Protein AF-A0A9W7LBB5-F1 (afdb_monomer_lite)

Secondary structure (DSSP, 8-state):
-HHHHHHHHHHHHHTTTTEEEEEE----------S-----------------PEEEEEEES-----TT-HHHHHHHHHHHHHHHSS-EEEEE----SS----HHHHHHHTTS--------PPPPHHHHHHHHTTTS-TTTHHHHHHHHTT-HHHHHHHHHT-TTS---SBPHHHHHHHHHHPPBPTTSSBSS--HHHHHHTBTTHHHHHHHHHHHHHGGGBSSHHHHHHHHHHHHHHHHHHHHHHH-TT--SS-HHHHHHHHHHHHHHH--SB--S---PPPPPHHHHHHHHHHHHHHHHHHHHHHHHHHHHHHHHHHHHHGGG--------SSSSSSTTSSS-S-----

Foldseek 3Di:
DVVLVVVLVVVCVVVVVFKDKDKDFPPPDPDPPDPDDDDDDDDDDDPPPPGPIAIEMEGEELDPDDPPPPVLVSVLVSLVSCVVDPHHYDYDHDDPDPDDQDPVNVCVSNPVPDDDDDDDDQADLVVQCVLQVVQDDPVCSNVLSVVCRRPNVSSVVVSVVPPPPPQLADELCRLLCCLQVFDADPVLARPDDDLLSSQVRYPVHLVQSLLLCVVPLVQFAPDPVLVVQLVVQNVVLVVLVVVCVPDVPDSVDDNSVSSSSSSVSSSPSSRPTDDPDDDDRDHRPVVVVVVVVVVVVVVVVVVVVVVVVVVVVVVVVVVVVVVPDDDDDDDDDVPPPVVPPPDPPPDPPD

pLDDT: mean 72.83, std 16.72, range [37.34, 96.38]

Structure (mmCIF, N/CA/C/O backbone):
data_AF-A0A9W7LBB5-F1
#
_entry.id   AF-A0A9W7LBB5-F1
#
loop_
_atom_site.group_PDB
_atom_site.id
_atom_site.type_symbol
_atom_site.label_atom_id
_atom_site.label_alt_id
_atom_site.label_comp_id
_atom_site.label_asym_id
_atom_site.label_entity_id
_atom_site.label_seq_id
_atom_site.pdbx_PDB_ins_code
_atom_site.Cartn_x
_atom_site.Cartn_y
_atom_site.Cartn_z
_atom_site.occupancy
_atom_site.B_iso_or_equiv
_atom_site.auth_seq_id
_atom_site.auth_comp_id
_atom_site.auth_asym_id
_atom_site.auth_atom_id
_atom_site.pdbx_PDB_model_num
ATOM 1 N N . MET A 1 1 ? 18.817 1.476 -44.620 1.00 44.81 1 MET A N 1
ATOM 2 C CA . MET A 1 1 ? 19.080 2.475 -43.559 1.00 44.81 1 MET A CA 1
ATOM 3 C C . MET A 1 1 ? 17.949 3.481 -43.381 1.00 44.81 1 MET A C 1
ATOM 5 O O . MET A 1 1 ? 17.653 3.761 -42.234 1.00 44.81 1 MET A O 1
ATOM 9 N N . GLY A 1 2 ? 17.328 4.036 -44.436 1.00 48.38 2 GLY A N 1
ATOM 10 C CA . GLY A 1 2 ? 16.154 4.916 -44.265 1.00 48.38 2 GLY A CA 1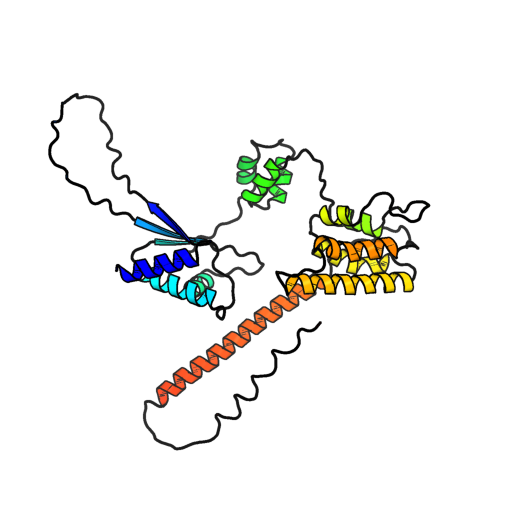
ATOM 11 C C . GLY A 1 2 ? 14.945 4.184 -43.670 1.00 48.38 2 GLY A C 1
ATOM 12 O O . GLY A 1 2 ? 14.356 4.655 -42.703 1.00 48.38 2 GLY A O 1
ATOM 13 N N . ASP A 1 3 ? 14.671 2.977 -44.168 1.00 52.31 3 ASP A N 1
ATOM 14 C CA . ASP A 1 3 ? 13.476 2.223 -43.769 1.00 52.31 3 ASP A CA 1
ATOM 15 C C . ASP A 1 3 ? 13.538 1.706 -42.323 1.00 52.31 3 ASP A C 1
ATOM 17 O O . ASP A 1 3 ? 12.545 1.763 -41.606 1.00 52.31 3 ASP A O 1
ATOM 21 N N . GLU A 1 4 ? 14.706 1.272 -41.843 1.00 49.72 4 GLU A N 1
ATOM 22 C CA . GLU A 1 4 ? 14.894 0.795 -40.458 1.00 49.72 4 GLU A CA 1
ATOM 23 C C . GLU A 1 4 ? 14.688 1.918 -39.430 1.00 49.72 4 GLU A C 1
ATOM 25 O O . GLU A 1 4 ? 14.104 1.696 -38.372 1.00 49.72 4 GLU A O 1
ATOM 30 N N . ILE A 1 5 ? 15.125 3.139 -39.760 1.00 56.03 5 ILE A N 1
ATOM 31 C CA . ILE A 1 5 ? 14.918 4.317 -38.911 1.00 56.03 5 ILE A CA 1
ATOM 32 C C . ILE A 1 5 ? 13.436 4.704 -38.910 1.00 56.03 5 ILE A C 1
ATOM 34 O O . ILE A 1 5 ? 12.898 4.983 -37.847 1.00 56.03 5 ILE A O 1
ATOM 38 N N . SER A 1 6 ? 12.751 4.637 -40.057 1.00 57.97 6 SER A N 1
ATOM 39 C CA . SER A 1 6 ? 11.320 4.970 -40.144 1.00 57.97 6 SER A CA 1
ATOM 40 C C . SER A 1 6 ? 10.406 3.989 -39.391 1.00 57.97 6 SER A C 1
ATOM 42 O O . SER A 1 6 ? 9.435 4.413 -38.760 1.00 57.97 6 SER A O 1
ATOM 44 N N . HIS A 1 7 ? 10.743 2.691 -39.381 1.00 57.53 7 HIS A N 1
ATOM 45 C CA . HIS A 1 7 ? 10.033 1.689 -38.579 1.00 57.53 7 HIS A CA 1
ATOM 46 C C . HIS A 1 7 ? 10.265 1.913 -37.084 1.00 57.53 7 HIS A C 1
ATOM 48 O O . HIS A 1 7 ? 9.327 1.838 -36.295 1.00 57.53 7 HIS A O 1
ATOM 54 N N . PHE A 1 8 ? 11.495 2.257 -36.694 1.00 55.00 8 PHE A N 1
ATOM 55 C CA . PHE A 1 8 ? 11.812 2.558 -35.302 1.00 55.00 8 PHE A CA 1
ATOM 56 C C . PHE A 1 8 ? 11.176 3.873 -34.826 1.00 55.00 8 PHE A C 1
ATOM 58 O O . PHE A 1 8 ? 10.715 3.952 -33.693 1.00 55.00 8 PHE A O 1
ATOM 65 N N . GLU A 1 9 ? 11.101 4.897 -35.678 1.00 58.03 9 GLU A N 1
ATOM 66 C CA . GLU A 1 9 ? 10.394 6.148 -35.379 1.00 58.03 9 GLU A CA 1
ATOM 67 C C . GLU A 1 9 ? 8.883 5.920 -35.246 1.00 58.03 9 GLU A C 1
ATOM 69 O O . GLU A 1 9 ? 8.284 6.440 -34.308 1.00 58.03 9 GLU A O 1
ATOM 74 N N . SER A 1 10 ? 8.279 5.080 -36.096 1.00 60.78 10 SER A N 1
ATOM 75 C CA . SER A 1 10 ? 6.874 4.667 -35.940 1.00 60.78 10 SER A CA 1
ATOM 76 C C . SER A 1 10 ? 6.644 3.904 -34.633 1.00 60.78 10 SER A C 1
ATOM 78 O O . SER A 1 10 ? 5.718 4.232 -33.895 1.00 60.78 10 SER A O 1
ATOM 80 N N . PHE A 1 11 ? 7.534 2.970 -34.285 1.00 60.31 11 PHE A N 1
ATOM 81 C CA . PHE A 1 11 ? 7.512 2.275 -32.996 1.00 60.31 11 PHE A CA 1
ATOM 82 C C . PHE A 1 11 ? 7.667 3.245 -31.815 1.00 60.31 11 PHE A C 1
ATOM 84 O O . PHE A 1 11 ? 6.924 3.158 -30.846 1.00 60.31 11 PHE A O 1
ATOM 91 N N . CYS A 1 12 ? 8.575 4.223 -31.892 1.00 54.28 12 CYS A N 1
ATOM 92 C CA . CYS A 1 12 ? 8.732 5.244 -30.852 1.00 54.28 12 CYS A CA 1
ATOM 93 C C . CYS A 1 12 ? 7.498 6.137 -30.712 1.00 54.28 12 CYS A C 1
ATOM 95 O O . CYS A 1 12 ? 7.197 6.575 -29.606 1.00 54.28 12 CYS A O 1
ATOM 97 N N . MET A 1 13 ? 6.788 6.415 -31.806 1.00 58.22 13 MET A N 1
ATOM 98 C CA . MET A 1 13 ? 5.535 7.173 -31.782 1.00 58.22 13 MET A CA 1
ATOM 99 C C . MET A 1 13 ? 4.395 6.358 -31.150 1.00 58.22 13 MET A C 1
ATOM 101 O O . MET A 1 13 ? 3.585 6.914 -30.405 1.00 58.22 13 MET A O 1
ATOM 105 N N . GLU A 1 14 ? 4.367 5.043 -31.370 1.00 57.59 14 GLU A N 1
ATOM 106 C CA . GLU A 1 14 ? 3.400 4.115 -30.764 1.00 57.59 14 GLU A CA 1
ATOM 107 C C . GLU A 1 14 ? 3.716 3.853 -29.274 1.00 57.59 14 GLU A C 1
ATOM 109 O O . GLU A 1 14 ? 2.828 3.881 -28.423 1.00 57.59 14 GLU A O 1
ATOM 114 N N . CYS A 1 15 ? 5.000 3.738 -28.921 1.00 50.19 15 CYS A N 1
ATOM 115 C CA . CYS A 1 15 ? 5.524 3.607 -27.555 1.00 50.19 15 CYS A CA 1
ATOM 116 C C . CYS A 1 15 ? 5.838 4.956 -26.883 1.00 50.19 15 CYS A C 1
ATOM 118 O O . CYS A 1 15 ? 6.596 4.998 -25.910 1.00 50.19 15 CYS A O 1
ATOM 120 N N . SER A 1 16 ? 5.263 6.056 -27.379 1.00 46.22 16 SER A N 1
ATOM 121 C CA . SER A 1 16 ? 5.632 7.460 -27.094 1.00 46.22 16 SER A CA 1
ATOM 122 C C . SER A 1 16 ? 5.634 7.890 -25.625 1.00 46.22 16 SER A C 1
ATOM 124 O O . SER A 1 16 ? 6.103 8.980 -25.304 1.00 46.22 16 SER A O 1
ATOM 126 N N . LYS A 1 17 ? 5.173 7.040 -24.707 1.00 53.97 17 LYS A N 1
ATOM 127 C CA . LYS A 1 17 ? 5.283 7.275 -23.264 1.00 53.97 17 LYS A CA 1
ATOM 128 C C . LYS A 1 17 ? 6.650 6.883 -22.682 1.00 53.97 17 LYS A C 1
ATOM 130 O O . LYS A 1 17 ? 7.034 7.450 -21.663 1.00 53.97 17 LYS A O 1
ATOM 135 N N . ASN A 1 18 ? 7.393 5.974 -23.325 1.00 54.81 18 ASN A N 1
ATOM 136 C CA . ASN A 1 18 ? 8.530 5.283 -22.696 1.00 54.81 18 ASN A CA 1
ATOM 137 C C . ASN A 1 18 ? 9.880 5.461 -23.407 1.00 54.81 18 ASN A C 1
ATOM 139 O O . ASN A 1 18 ? 10.905 5.078 -22.839 1.00 54.81 18 ASN A O 1
ATOM 143 N N . ILE A 1 19 ? 9.915 6.026 -24.622 1.00 60.66 19 ILE A N 1
ATOM 144 C CA . ILE A 1 19 ? 11.157 6.170 -25.397 1.00 60.66 19 ILE A CA 1
ATOM 145 C C . ILE A 1 19 ? 11.491 7.640 -25.628 1.00 60.66 19 ILE A C 1
ATOM 147 O O . ILE A 1 19 ? 10.753 8.369 -26.287 1.00 60.66 19 ILE A O 1
ATOM 151 N N . CYS A 1 20 ? 12.650 8.062 -25.125 1.00 62.97 20 CYS A N 1
ATOM 152 C CA . CYS A 1 20 ? 13.175 9.411 -25.323 1.00 62.97 20 CYS A CA 1
ATOM 153 C C . CYS A 1 20 ? 14.432 9.367 -26.198 1.00 62.97 20 CYS A C 1
ATOM 155 O O . CYS A 1 20 ? 15.380 8.634 -25.904 1.00 62.97 20 CYS A O 1
ATOM 157 N N . THR A 1 21 ? 14.471 10.198 -27.242 1.00 66.31 21 THR A N 1
ATOM 158 C CA . THR A 1 21 ? 15.669 10.374 -28.076 1.00 66.31 21 THR A CA 1
ATOM 159 C C . THR A 1 21 ? 16.460 11.583 -27.590 1.00 66.31 21 THR A C 1
ATOM 161 O O . THR A 1 21 ? 15.932 12.691 -27.514 1.00 66.31 21 THR A O 1
ATOM 164 N N . LEU A 1 22 ? 17.741 11.384 -27.278 1.00 66.75 22 LEU A N 1
ATOM 165 C CA . LEU A 1 22 ? 18.666 12.459 -26.929 1.00 66.75 22 LEU A CA 1
ATOM 166 C C . LEU A 1 22 ? 19.652 12.691 -28.076 1.00 66.75 22 LEU A C 1
ATOM 168 O O . LEU A 1 22 ? 20.459 11.819 -28.412 1.00 66.75 22 LEU A O 1
ATOM 172 N N . GLU A 1 23 ? 19.622 13.893 -28.653 1.00 69.25 23 GLU A N 1
ATOM 173 C CA . GLU A 1 23 ? 20.649 14.342 -29.592 1.00 69.25 23 GLU A CA 1
ATOM 174 C C . GLU A 1 23 ? 21.807 14.997 -28.832 1.00 69.25 23 GLU A C 1
ATOM 176 O O . GLU A 1 23 ? 21.656 16.054 -28.217 1.00 69.25 23 GLU A O 1
ATOM 181 N N . MET A 1 24 ? 22.999 14.401 -28.905 1.00 59.44 24 MET A N 1
ATOM 182 C CA . MET A 1 24 ? 24.211 15.031 -28.379 1.00 59.44 24 MET A CA 1
ATOM 183 C C . MET A 1 24 ? 24.972 15.752 -29.493 1.00 59.44 24 MET A C 1
ATOM 185 O O . MET A 1 24 ? 25.384 15.142 -30.485 1.00 59.44 24 MET A O 1
ATOM 189 N N . GLN A 1 25 ? 25.215 17.050 -29.305 1.00 59.69 25 GLN A N 1
ATOM 190 C CA . GLN A 1 25 ? 26.152 17.803 -30.133 1.00 59.69 25 GLN A CA 1
ATOM 191 C C . GLN A 1 25 ? 27.559 17.682 -29.539 1.00 59.69 25 GLN A C 1
ATOM 193 O O . GLN A 1 25 ? 27.835 18.191 -28.454 1.00 59.69 25 GLN A O 1
ATOM 198 N N . ASP A 1 26 ? 28.466 17.006 -30.251 1.00 55.09 26 ASP A N 1
ATOM 199 C CA . ASP A 1 26 ? 29.884 16.960 -29.885 1.00 55.09 26 ASP A CA 1
ATOM 200 C C . ASP A 1 26 ? 30.476 18.378 -30.041 1.00 55.09 26 ASP A C 1
ATOM 202 O O . ASP A 1 26 ? 30.921 18.765 -31.126 1.00 55.09 26 ASP A O 1
ATOM 206 N N . SER A 1 27 ? 30.516 19.167 -28.963 1.00 54.22 27 SER A N 1
ATOM 207 C CA . SER A 1 27 ? 31.210 20.459 -28.937 1.00 54.22 27 SER A CA 1
ATOM 208 C C . SER A 1 27 ? 32.728 20.236 -28.914 1.00 54.22 27 SER A C 1
ATOM 210 O O . SER A 1 27 ? 33.404 20.405 -27.897 1.00 54.22 27 SER A O 1
ATOM 212 N N . LYS A 1 28 ? 33.302 19.802 -30.039 1.00 55.69 28 LYS A N 1
ATOM 213 C CA . LYS A 1 28 ? 34.757 19.714 -30.190 1.00 55.69 28 LYS A CA 1
ATOM 214 C C . LYS A 1 28 ? 35.334 21.115 -30.381 1.00 55.69 28 LYS A C 1
ATOM 216 O O . LYS A 1 28 ? 35.440 21.594 -31.507 1.00 55.69 28 LYS A O 1
ATOM 221 N N . GLY A 1 29 ? 35.772 21.740 -29.288 1.00 48.22 29 GLY A N 1
ATOM 222 C CA . GLY A 1 29 ? 36.750 22.822 -29.372 1.00 48.22 29 GLY A CA 1
ATOM 223 C C . GLY A 1 29 ? 36.706 23.862 -28.263 1.00 48.22 29 GLY A C 1
ATOM 224 O O . GLY A 1 29 ? 36.445 25.027 -28.542 1.00 48.22 29 GLY A O 1
ATOM 225 N N . THR A 1 30 ? 37.103 23.515 -27.040 1.00 47.00 30 THR A N 1
ATOM 226 C CA . THR A 1 30 ? 37.681 24.516 -26.131 1.00 47.00 30 THR A CA 1
ATOM 227 C C . THR A 1 30 ? 39.081 24.883 -26.636 1.00 47.00 30 THR A C 1
ATOM 229 O O . THR A 1 30 ? 40.104 24.397 -26.155 1.00 47.00 30 THR A O 1
ATOM 232 N N . LYS A 1 31 ? 39.153 25.744 -27.661 1.00 47.03 31 LYS A N 1
ATOM 233 C CA . LYS A 1 31 ? 40.405 26.436 -27.993 1.00 47.03 31 LYS A CA 1
ATOM 234 C C . LYS A 1 31 ? 40.764 27.311 -26.789 1.00 47.03 31 LYS A C 1
ATOM 236 O O . LYS A 1 31 ? 40.065 28.279 -26.505 1.00 47.03 31 LYS A O 1
ATOM 241 N N . LYS A 1 32 ? 41.853 26.987 -26.082 1.00 48.62 32 LYS A N 1
ATOM 242 C CA . LYS A 1 32 ? 42.477 27.907 -25.119 1.00 48.62 32 LYS A CA 1
ATOM 243 C C . LYS A 1 32 ? 42.824 29.201 -25.861 1.00 48.62 32 LYS A C 1
ATOM 245 O O . LYS A 1 32 ? 43.755 29.218 -26.665 1.00 48.62 32 LYS A O 1
ATOM 250 N N . ILE A 1 33 ? 42.076 30.269 -25.602 1.00 43.81 33 ILE A N 1
ATOM 251 C CA . ILE A 1 33 ? 42.408 31.612 -26.076 1.00 43.81 33 ILE A CA 1
ATOM 252 C C . ILE A 1 33 ? 43.658 32.049 -25.306 1.00 43.81 33 ILE A C 1
ATOM 254 O O . ILE A 1 33 ? 43.585 32.392 -24.126 1.00 43.81 33 ILE A O 1
ATOM 258 N N . LYS A 1 34 ? 44.827 32.003 -25.954 1.00 48.03 34 LYS A N 1
ATOM 259 C CA . LYS A 1 34 ? 45.996 32.745 -25.472 1.00 48.03 34 LYS A CA 1
ATOM 260 C C . LYS A 1 34 ? 45.687 34.234 -25.648 1.00 48.03 34 LYS A C 1
ATOM 262 O O . LYS A 1 34 ? 45.442 34.686 -26.763 1.00 48.03 34 LYS A O 1
ATOM 267 N N . LYS A 1 35 ? 45.660 34.976 -24.537 1.00 50.28 35 LYS A N 1
ATOM 268 C CA . LYS A 1 35 ? 45.569 36.442 -24.526 1.00 50.28 35 LYS A CA 1
ATOM 269 C C . LYS A 1 35 ? 46.757 37.023 -25.296 1.00 50.28 35 LYS A C 1
ATOM 271 O O . LYS A 1 35 ? 47.898 36.737 -24.953 1.00 50.28 35 LYS A O 1
ATOM 276 N N . GLY A 1 36 ? 46.458 37.873 -26.274 1.00 50.38 36 GLY A N 1
ATOM 277 C CA . GLY A 1 36 ? 47.433 38.745 -26.923 1.00 50.38 36 GLY A CA 1
ATOM 278 C C . GLY A 1 36 ? 47.693 38.389 -28.379 1.00 50.38 36 GLY A C 1
ATOM 279 O O . GLY A 1 36 ? 48.659 37.701 -28.673 1.00 50.38 36 GLY A O 1
ATOM 280 N N . GLN A 1 37 ? 46.830 38.876 -29.272 1.00 42.56 37 GLN A N 1
ATOM 281 C CA . GLN A 1 37 ? 47.194 39.541 -30.532 1.00 42.56 37 GLN A CA 1
ATOM 282 C C . GLN A 1 37 ? 45.926 39.771 -31.357 1.00 42.56 37 GLN A C 1
ATOM 284 O O . GLN A 1 37 ? 45.280 38.838 -31.830 1.00 42.56 37 GLN A O 1
ATOM 289 N N . SER A 1 38 ? 45.577 41.040 -31.526 1.00 45.22 38 SER A N 1
ATOM 290 C CA . SER A 1 38 ? 44.568 41.519 -32.460 1.00 45.22 38 SER A CA 1
ATOM 291 C C . SER A 1 38 ? 45.125 41.367 -33.876 1.00 45.22 38 SER A C 1
ATOM 293 O O . SER A 1 38 ? 45.997 42.127 -34.290 1.00 45.22 38 SER A O 1
ATOM 295 N N . LYS A 1 39 ? 44.640 40.375 -34.621 1.00 44.00 39 LYS A N 1
ATOM 296 C CA . LYS A 1 39 ? 44.773 40.338 -36.080 1.00 44.00 39 LYS A CA 1
ATOM 297 C C . LYS A 1 39 ? 43.398 40.122 -36.693 1.00 44.00 39 LYS A C 1
ATOM 299 O O . LYS A 1 39 ? 42.711 39.155 -36.376 1.00 44.00 39 LYS A O 1
ATOM 304 N N . SER A 1 40 ? 43.017 41.066 -37.545 1.00 45.31 40 SER A N 1
ATOM 305 C CA . SER A 1 40 ? 41.864 41.007 -38.432 1.00 45.31 40 SER A CA 1
ATOM 306 C C . SER A 1 40 ? 41.989 39.791 -39.350 1.00 45.31 40 SER A C 1
ATOM 308 O O . SER A 1 40 ? 42.990 39.628 -40.045 1.00 45.31 40 SER A O 1
ATOM 310 N N . PHE A 1 41 ? 40.981 38.918 -39.331 1.00 37.34 41 PHE A N 1
ATOM 311 C CA . PHE A 1 41 ? 40.897 37.767 -40.225 1.00 37.34 41 PHE A CA 1
ATOM 312 C C . PHE A 1 41 ? 39.760 37.993 -41.216 1.00 37.34 41 PHE A C 1
ATOM 314 O O . PHE A 1 41 ? 38.596 38.095 -40.830 1.00 37.34 41 PHE A O 1
ATOM 321 N N . ALA A 1 42 ? 40.131 38.097 -42.489 1.00 44.97 42 ALA A N 1
ATOM 322 C CA . ALA A 1 42 ? 39.216 38.125 -43.614 1.00 44.97 42 ALA A CA 1
ATOM 323 C C . ALA A 1 42 ? 38.484 36.778 -43.740 1.00 44.97 42 ALA A C 1
ATOM 325 O O . ALA A 1 42 ? 39.084 35.706 -43.642 1.00 44.97 42 ALA A O 1
ATOM 326 N N . SER A 1 43 ? 37.174 36.856 -43.954 1.00 46.94 43 SER A N 1
ATOM 327 C CA . SER A 1 43 ? 36.261 35.736 -44.159 1.00 46.94 43 SER A CA 1
ATOM 328 C C . SER A 1 43 ? 36.488 35.074 -45.519 1.00 46.94 43 SER A C 1
ATOM 330 O O . SER A 1 43 ? 36.198 35.676 -46.551 1.00 46.94 43 SER A O 1
ATOM 332 N N . THR A 1 44 ? 36.940 33.821 -45.530 1.00 43.75 44 THR A N 1
ATOM 333 C CA . THR A 1 44 ? 36.844 32.951 -46.709 1.00 43.75 44 THR A CA 1
ATOM 334 C C . THR A 1 44 ? 36.468 31.521 -46.319 1.00 43.75 44 THR A C 1
ATOM 336 O O . THR A 1 44 ? 37.002 30.959 -45.367 1.00 43.75 44 THR A O 1
ATOM 339 N N . SER A 1 45 ? 35.565 30.965 -47.131 1.00 42.75 45 SER A N 1
ATOM 340 C CA . SER A 1 45 ? 35.238 29.549 -47.334 1.00 42.75 45 SER A CA 1
ATOM 341 C C . SER A 1 45 ? 34.473 28.789 -46.236 1.00 42.75 45 SER A C 1
ATOM 343 O O . SER A 1 45 ? 34.976 28.437 -45.171 1.00 42.75 45 SER A O 1
ATOM 345 N N . SER A 1 46 ? 33.222 28.483 -46.576 1.00 51.31 46 SER A N 1
ATOM 346 C CA . SER A 1 46 ? 32.239 27.663 -45.875 1.00 51.31 46 SER A CA 1
ATOM 347 C C . SER A 1 46 ? 32.564 26.163 -45.942 1.00 51.31 46 SER A C 1
ATOM 349 O O . SER A 1 46 ? 31.917 25.413 -46.671 1.00 51.31 46 SER A O 1
ATOM 351 N N . ASP A 1 47 ? 33.524 25.702 -45.141 1.00 45.97 47 ASP A N 1
ATOM 352 C CA . ASP A 1 47 ? 33.694 24.272 -44.858 1.00 45.97 47 ASP A CA 1
ATOM 353 C C . ASP A 1 47 ? 32.725 23.850 -43.745 1.00 45.97 47 ASP A C 1
ATOM 355 O O . ASP A 1 47 ? 33.017 23.918 -42.544 1.00 45.97 47 ASP A O 1
ATOM 359 N N . SER A 1 48 ? 31.530 23.421 -44.153 1.00 52.41 48 SER A N 1
ATOM 360 C CA . SER A 1 48 ? 30.523 22.843 -43.262 1.00 52.41 48 SER A CA 1
ATOM 361 C C . SER A 1 48 ? 31.022 21.494 -42.745 1.00 52.41 48 SER A C 1
ATOM 363 O O . SER A 1 48 ? 30.715 20.438 -43.298 1.00 52.41 48 SER A O 1
ATOM 365 N N . LYS A 1 49 ? 31.828 21.511 -41.678 1.00 59.25 49 LYS A N 1
ATOM 366 C CA . LYS A 1 49 ? 32.241 20.299 -40.963 1.00 59.25 49 LYS A CA 1
ATOM 367 C C . LYS A 1 49 ? 30.987 19.528 -40.568 1.00 59.25 49 LYS A C 1
ATOM 369 O O . LYS A 1 49 ? 30.245 19.956 -39.690 1.00 59.25 49 LYS A O 1
ATOM 374 N N . ARG A 1 50 ? 30.763 18.391 -41.232 1.00 58.31 50 ARG A N 1
ATOM 375 C CA . ARG A 1 50 ? 29.639 17.480 -41.001 1.00 58.31 50 ARG A CA 1
ATOM 376 C C . ARG A 1 50 ? 29.649 17.043 -39.534 1.00 58.31 50 ARG A C 1
ATOM 378 O O . ARG A 1 50 ? 30.404 16.148 -39.151 1.00 58.31 50 ARG A O 1
ATOM 385 N N . ILE A 1 51 ? 28.848 17.716 -38.707 1.00 66.69 51 ILE A N 1
ATOM 386 C CA . ILE A 1 51 ? 28.649 17.375 -37.298 1.00 66.69 51 ILE A CA 1
ATOM 387 C C . ILE A 1 51 ? 28.050 15.971 -37.285 1.00 66.69 51 ILE A C 1
ATOM 389 O O . ILE A 1 51 ? 26.923 15.759 -37.731 1.00 66.69 51 ILE A O 1
ATOM 393 N N . ARG A 1 52 ? 28.823 14.986 -36.820 1.00 66.62 52 ARG A N 1
ATOM 394 C CA . ARG A 1 52 ? 28.298 13.640 -36.590 1.00 66.62 52 ARG A CA 1
ATOM 395 C C . ARG A 1 52 ? 27.417 13.709 -35.348 1.00 66.62 52 ARG A C 1
ATOM 397 O O . ARG A 1 52 ? 27.938 13.729 -34.237 1.00 66.62 52 ARG A O 1
ATOM 404 N N . ARG A 1 53 ? 26.100 13.784 -35.544 1.00 72.81 53 ARG A N 1
ATOM 405 C CA . ARG A 1 53 ? 25.133 13.623 -34.455 1.00 72.81 53 ARG A CA 1
ATOM 406 C C . ARG A 1 53 ? 25.196 12.176 -33.979 1.00 72.81 53 ARG A C 1
ATOM 408 O O . ARG A 1 53 ? 25.174 11.256 -34.795 1.00 72.81 53 ARG A O 1
ATOM 415 N N . LYS A 1 54 ? 25.336 11.981 -32.671 1.00 79.06 54 LYS A N 1
ATOM 416 C CA . LYS A 1 54 ? 25.165 10.671 -32.041 1.00 79.06 54 LYS A CA 1
ATOM 417 C C . LYS A 1 54 ? 23.773 10.654 -31.430 1.00 79.06 54 LYS A C 1
ATOM 419 O O . LYS A 1 54 ? 23.455 11.544 -30.645 1.00 79.06 54 LYS A O 1
ATOM 424 N N . GLN A 1 55 ? 22.975 9.666 -31.813 1.00 78.94 55 GLN A N 1
ATOM 425 C CA . GLN A 1 55 ? 21.666 9.419 -31.221 1.00 78.94 55 GLN A CA 1
ATOM 426 C C . GLN A 1 55 ? 21.827 8.445 -30.051 1.00 78.94 55 GLN A C 1
ATOM 428 O O . GLN A 1 55 ? 22.517 7.423 -30.172 1.00 78.94 55 GLN A O 1
ATOM 433 N N . ILE A 1 56 ? 21.234 8.804 -28.914 1.00 85.38 56 ILE A N 1
ATOM 434 C CA . ILE A 1 56 ? 21.107 7.942 -27.740 1.00 85.38 56 ILE A CA 1
ATOM 435 C C . ILE A 1 56 ? 19.622 7.733 -27.479 1.00 85.38 56 ILE A C 1
ATOM 437 O O . ILE A 1 56 ? 18.856 8.696 -27.459 1.00 85.38 56 ILE A O 1
ATOM 441 N N . TYR A 1 57 ? 19.246 6.483 -27.256 1.00 83.25 57 TYR A N 1
ATOM 442 C CA . TYR A 1 57 ? 17.870 6.075 -27.021 1.00 83.25 57 TYR A CA 1
ATOM 443 C C . TYR A 1 57 ? 17.724 5.669 -25.564 1.00 83.25 57 TYR A C 1
ATOM 445 O O . TYR A 1 57 ? 18.499 4.851 -25.067 1.00 83.25 57 TYR A O 1
ATOM 453 N N . LEU A 1 58 ? 16.768 6.282 -24.876 1.00 86.88 58 LEU A N 1
ATOM 454 C CA . LEU A 1 58 ? 16.435 5.969 -23.495 1.00 86.88 58 LEU A CA 1
ATOM 455 C C . LEU A 1 58 ? 15.121 5.200 -23.473 1.00 86.88 58 LEU A C 1
ATOM 457 O O . LEU A 1 58 ? 14.101 5.753 -23.873 1.00 86.88 58 LEU A O 1
ATOM 461 N N . VAL A 1 59 ? 15.151 3.962 -22.987 1.00 84.12 59 VAL A N 1
ATOM 462 C CA . VAL A 1 59 ? 13.957 3.141 -22.762 1.00 84.12 59 VAL A CA 1
ATOM 463 C C . VAL A 1 59 ? 13.666 3.148 -21.267 1.00 84.12 59 VAL A C 1
ATOM 465 O O . VAL A 1 59 ? 14.455 2.628 -20.474 1.00 84.12 59 VAL A O 1
ATOM 468 N N . HIS A 1 60 ? 12.573 3.791 -20.870 1.00 80.69 60 HIS A N 1
ATOM 469 C CA . HIS A 1 60 ? 12.154 3.895 -19.477 1.00 80.69 60 HIS A CA 1
ATOM 470 C C . HIS A 1 60 ? 11.105 2.827 -19.160 1.00 80.69 60 HIS A C 1
ATOM 472 O O . HIS A 1 60 ? 10.080 2.781 -19.829 1.00 80.69 60 HIS A O 1
ATOM 478 N N . GLN A 1 61 ? 11.373 2.004 -18.138 1.00 78.00 61 GLN A N 1
ATOM 479 C CA . GLN A 1 61 ? 10.557 0.862 -17.709 1.00 78.00 61 GLN A CA 1
ATOM 480 C C . GLN A 1 61 ? 10.408 -0.217 -18.790 1.00 78.00 61 GLN A C 1
ATOM 482 O O . GLN A 1 61 ? 9.517 -0.169 -19.634 1.00 78.00 61 GLN A O 1
ATOM 487 N N . LEU A 1 62 ? 11.273 -1.237 -18.731 1.00 74.44 62 LEU A N 1
ATOM 488 C CA . LEU A 1 62 ? 11.008 -2.475 -19.463 1.00 74.44 62 LEU A CA 1
ATOM 489 C C . LEU A 1 62 ? 9.691 -3.070 -18.955 1.00 74.44 62 LEU A C 1
ATOM 491 O O . LEU A 1 62 ? 9.546 -3.220 -17.737 1.00 74.44 62 LEU A O 1
ATOM 495 N N . PRO A 1 63 ? 8.754 -3.410 -19.847 1.00 65.44 63 PRO A N 1
ATOM 496 C CA . PRO A 1 63 ? 7.534 -4.067 -19.431 1.00 65.44 63 PRO A CA 1
ATOM 497 C C . PRO A 1 63 ? 7.885 -5.403 -18.761 1.00 65.44 63 PRO A C 1
ATOM 499 O O . PRO A 1 63 ? 8.568 -6.251 -19.328 1.00 65.44 63 PRO A O 1
ATOM 502 N N . LEU A 1 64 ? 7.431 -5.567 -17.517 1.00 62.91 64 LEU A N 1
ATOM 503 C CA . LEU A 1 64 ? 7.574 -6.791 -16.716 1.00 62.91 64 LEU A CA 1
ATOM 504 C C . LEU A 1 64 ? 6.599 -7.899 -17.155 1.00 62.91 64 LEU A C 1
ATOM 506 O O . LEU A 1 64 ? 6.483 -8.920 -16.480 1.00 62.91 64 LEU A O 1
ATOM 510 N N . ALA A 1 65 ? 5.838 -7.677 -18.229 1.00 57.34 65 ALA A N 1
ATOM 511 C CA . ALA A 1 65 ? 4.756 -8.568 -18.611 1.00 57.34 65 ALA A CA 1
ATOM 512 C C . ALA A 1 65 ? 5.278 -9.947 -19.060 1.00 57.34 65 ALA A C 1
ATOM 514 O O . ALA A 1 65 ? 6.465 -10.147 -19.328 1.00 57.34 65 ALA A O 1
ATOM 515 N N . SER A 1 66 ? 4.367 -10.912 -19.128 1.00 61.38 66 SER A N 1
ATOM 516 C CA . SER A 1 66 ? 4.641 -12.263 -19.619 1.00 61.38 66 SER A CA 1
ATOM 517 C C . SER A 1 66 ? 5.266 -12.225 -21.026 1.00 61.38 66 SER A C 1
ATOM 519 O O . SER A 1 66 ? 4.887 -11.367 -21.824 1.00 61.38 66 SER A O 1
ATOM 521 N N . PRO A 1 67 ? 6.170 -13.153 -21.394 1.00 59.28 67 PRO A N 1
ATOM 522 C CA . PRO A 1 67 ? 6.650 -13.285 -22.775 1.00 59.28 67 PRO A CA 1
ATOM 523 C C . PRO A 1 67 ? 5.522 -13.501 -23.803 1.00 59.28 67 PRO A C 1
ATOM 525 O O . PRO A 1 67 ? 5.739 -13.285 -24.990 1.00 59.28 67 PRO A O 1
ATOM 528 N N . SER A 1 68 ? 4.320 -13.876 -23.355 1.00 62.81 68 SER A N 1
ATOM 529 C CA . SER A 1 68 ? 3.116 -13.983 -24.185 1.00 62.81 68 SER A CA 1
ATOM 530 C C . SER A 1 68 ? 2.386 -12.655 -24.449 1.00 62.81 68 SER A C 1
ATOM 532 O O . SER A 1 68 ? 1.467 -12.638 -25.263 1.00 62.81 68 SER A O 1
ATOM 534 N N . ASP A 1 69 ? 2.754 -11.545 -23.796 1.00 70.38 69 ASP A N 1
ATOM 535 C CA . ASP A 1 69 ? 2.122 -10.246 -24.057 1.00 70.38 69 ASP A CA 1
ATOM 536 C C . ASP A 1 69 ? 2.566 -9.716 -25.439 1.00 70.38 69 ASP A C 1
ATOM 538 O O . ASP A 1 69 ? 3.764 -9.505 -25.665 1.00 70.38 69 ASP A O 1
ATOM 542 N N . PRO A 1 70 ? 1.642 -9.458 -26.382 1.00 70.06 70 PRO A N 1
ATOM 543 C CA . PRO A 1 70 ? 1.990 -8.943 -27.705 1.00 70.06 70 PRO A CA 1
ATOM 544 C C . PRO A 1 70 ? 2.747 -7.603 -27.657 1.00 70.06 70 PRO A C 1
ATOM 546 O O . PRO A 1 70 ? 3.557 -7.324 -28.544 1.00 70.06 70 PRO A O 1
ATOM 549 N N . ASN A 1 71 ? 2.561 -6.787 -26.613 1.00 66.12 71 ASN A N 1
ATOM 550 C CA . ASN A 1 71 ? 3.322 -5.547 -26.428 1.00 66.12 71 ASN A CA 1
ATOM 551 C C . ASN A 1 71 ? 4.791 -5.815 -26.072 1.00 66.12 71 ASN A C 1
ATOM 553 O O . ASN A 1 71 ? 5.684 -5.062 -26.480 1.00 66.12 71 ASN A O 1
ATOM 557 N N . ASN A 1 72 ? 5.064 -6.910 -25.360 1.00 70.31 72 ASN A N 1
ATOM 558 C CA . ASN A 1 72 ? 6.426 -7.344 -25.069 1.00 70.31 72 ASN A CA 1
ATOM 559 C C . ASN A 1 72 ? 7.127 -7.858 -26.309 1.00 70.31 72 ASN A C 1
ATOM 561 O O . ASN A 1 72 ? 8.287 -7.514 -26.524 1.00 70.31 72 ASN A O 1
ATOM 565 N N . LEU A 1 73 ? 6.424 -8.630 -27.137 1.00 71.00 73 LEU A N 1
ATOM 566 C CA . LEU A 1 73 ? 6.986 -9.150 -28.377 1.00 71.00 73 LEU A CA 1
ATOM 567 C C . LEU A 1 73 ? 7.430 -8.002 -29.295 1.00 71.00 73 LEU A C 1
ATOM 569 O O . LEU A 1 73 ? 8.562 -8.003 -29.773 1.00 71.00 73 LEU A O 1
ATOM 573 N N . ARG A 1 74 ? 6.593 -6.964 -29.436 1.00 71.62 74 ARG A N 1
ATOM 574 C CA . ARG A 1 74 ? 6.936 -5.744 -30.188 1.00 71.62 74 ARG A CA 1
ATOM 575 C C . ARG A 1 74 ? 8.112 -4.987 -29.579 1.00 71.62 74 ARG A C 1
ATOM 577 O O . ARG A 1 74 ? 8.998 -4.539 -30.301 1.00 71.62 74 ARG A O 1
ATOM 584 N N . THR A 1 75 ? 8.144 -4.855 -28.252 1.00 73.81 75 THR A N 1
ATOM 585 C CA . THR A 1 75 ? 9.263 -4.203 -27.555 1.00 73.81 75 THR A CA 1
ATOM 586 C C . THR A 1 75 ? 10.563 -4.966 -27.792 1.00 73.81 75 THR A C 1
ATOM 588 O O . THR A 1 75 ? 11.583 -4.372 -28.128 1.00 73.81 75 THR A O 1
ATOM 591 N N . HIS A 1 76 ? 10.523 -6.290 -27.691 1.00 74.00 76 HIS A N 1
ATOM 592 C CA . HIS A 1 76 ? 11.658 -7.166 -27.929 1.00 74.00 76 HIS A CA 1
ATOM 593 C C . HIS A 1 76 ? 12.141 -7.102 -29.386 1.00 74.00 76 HIS A C 1
ATOM 595 O O . HIS A 1 76 ? 13.338 -6.965 -29.636 1.00 74.00 76 HIS A O 1
ATOM 601 N N . GLU A 1 77 ? 11.225 -7.116 -30.353 1.00 75.06 77 GLU A N 1
ATOM 602 C CA . GLU A 1 77 ? 11.540 -6.974 -31.777 1.00 75.06 77 GLU A CA 1
ATOM 603 C C . GLU A 1 77 ? 12.169 -5.607 -32.092 1.00 75.06 77 GLU A C 1
ATOM 605 O O . GLU A 1 77 ? 13.161 -5.518 -32.825 1.00 75.06 77 GLU A O 1
ATOM 610 N N . ALA A 1 78 ? 11.677 -4.535 -31.466 1.00 74.44 78 ALA A N 1
ATOM 611 C CA . ALA A 1 78 ? 12.268 -3.209 -31.588 1.00 74.44 78 ALA A CA 1
ATOM 612 C C . ALA A 1 78 ? 13.672 -3.134 -30.967 1.00 74.44 78 ALA A C 1
ATOM 614 O O . ALA A 1 78 ? 14.577 -2.559 -31.576 1.00 74.44 78 ALA A O 1
ATOM 615 N N . LEU A 1 79 ? 13.892 -3.754 -29.801 1.00 78.31 79 LEU A N 1
ATOM 616 C CA . LEU A 1 79 ? 15.212 -3.845 -29.162 1.00 78.31 79 LEU A CA 1
ATOM 617 C C . LEU A 1 79 ? 16.203 -4.645 -30.026 1.00 78.31 79 LEU A C 1
ATOM 619 O O . LEU A 1 79 ? 17.352 -4.228 -30.199 1.00 78.31 79 LEU A O 1
ATOM 623 N N . GLN A 1 80 ? 15.760 -5.751 -30.634 1.00 76.75 80 GLN A N 1
ATOM 624 C CA . GLN A 1 80 ? 16.578 -6.538 -31.562 1.00 76.75 80 GLN A CA 1
ATOM 625 C C . GLN A 1 80 ? 16.925 -5.758 -32.834 1.00 76.75 80 GLN A C 1
ATOM 627 O O . GLN A 1 80 ? 18.076 -5.769 -33.279 1.00 76.75 80 GLN A O 1
ATOM 632 N N . THR A 1 81 ? 15.948 -5.051 -33.405 1.00 72.88 81 THR A N 1
ATOM 633 C CA . THR A 1 81 ? 16.150 -4.193 -34.580 1.00 72.88 81 THR A CA 1
ATOM 634 C C . THR A 1 81 ? 17.138 -3.074 -34.259 1.00 72.88 81 THR A C 1
ATOM 636 O O . THR A 1 81 ? 18.040 -2.786 -35.046 1.00 72.88 81 THR A O 1
ATOM 639 N N . PHE A 1 82 ? 17.046 -2.506 -33.056 1.00 74.38 82 PHE A N 1
ATOM 640 C CA . PHE A 1 82 ? 17.949 -1.466 -32.591 1.00 74.38 82 PHE A CA 1
ATOM 641 C C . PHE A 1 82 ? 19.400 -1.941 -32.469 1.00 74.38 82 PHE A C 1
ATOM 643 O O . PHE A 1 82 ? 20.321 -1.212 -32.841 1.00 74.38 82 PHE A O 1
ATOM 650 N N . ASN A 1 83 ? 19.617 -3.176 -32.012 1.00 70.75 83 ASN A N 1
ATOM 651 C CA . ASN A 1 83 ? 20.956 -3.753 -31.891 1.00 70.75 83 ASN A CA 1
ATOM 652 C C . ASN A 1 83 ? 21.669 -3.907 -33.250 1.00 70.75 83 ASN A C 1
ATOM 654 O O . ASN A 1 83 ? 22.897 -3.913 -33.321 1.00 70.75 83 ASN A O 1
ATOM 658 N N . ARG A 1 84 ? 20.915 -3.989 -34.354 1.00 76.38 84 ARG A N 1
ATOM 659 C CA . ARG A 1 84 ? 21.483 -3.964 -35.714 1.00 76.38 84 ARG A CA 1
ATOM 660 C C . ARG A 1 84 ? 21.909 -2.550 -36.139 1.00 76.38 84 ARG A C 1
ATOM 662 O O . ARG A 1 84 ? 22.728 -2.392 -37.046 1.00 76.38 84 ARG A O 1
ATOM 669 N N . GLY A 1 85 ? 21.382 -1.520 -35.478 1.00 75.44 85 GLY A N 1
ATOM 670 C CA . GLY A 1 85 ? 21.712 -0.116 -35.694 1.00 75.44 85 GLY A CA 1
ATOM 671 C C . GLY A 1 85 ? 23.027 0.323 -35.035 1.00 75.44 85 GLY A C 1
ATOM 672 O O . GLY A 1 85 ? 23.573 -0.322 -34.149 1.00 75.44 85 GLY A O 1
ATOM 673 N N . ARG A 1 86 ? 23.560 1.484 -35.451 1.00 75.50 86 ARG A N 1
ATOM 674 C CA . ARG A 1 86 ? 24.782 2.091 -34.862 1.00 75.50 86 ARG A CA 1
ATOM 675 C C . ARG A 1 86 ? 24.511 2.990 -33.644 1.00 75.50 86 ARG A C 1
ATOM 677 O O . ARG A 1 86 ? 25.403 3.736 -33.228 1.00 75.50 86 ARG A O 1
ATOM 684 N N . GLY A 1 87 ? 23.283 3.006 -33.133 1.00 80.81 87 GLY A N 1
ATOM 685 C CA . GLY A 1 87 ? 22.885 3.865 -32.020 1.00 80.81 87 GLY A CA 1
ATOM 686 C C . GLY A 1 87 ? 23.310 3.297 -30.665 1.00 80.81 87 GLY A C 1
ATOM 687 O O . GLY A 1 87 ? 23.590 2.109 -30.535 1.00 80.81 87 GLY A O 1
ATOM 688 N N . LYS A 1 88 ? 23.380 4.151 -29.639 1.00 86.06 88 LYS A N 1
ATOM 689 C CA . LYS A 1 88 ? 23.561 3.696 -28.252 1.00 86.06 88 LYS A CA 1
ATOM 690 C C . LYS A 1 88 ? 22.210 3.670 -27.555 1.00 86.06 88 LYS A C 1
ATOM 692 O O . LYS A 1 88 ? 21.474 4.648 -27.643 1.00 86.06 88 LYS A O 1
ATOM 697 N N . MET A 1 89 ? 21.922 2.598 -26.831 1.00 86.62 89 MET A N 1
ATOM 698 C CA . MET A 1 89 ? 20.700 2.463 -26.044 1.00 86.62 89 MET A CA 1
ATOM 699 C C . MET A 1 89 ? 21.032 2.397 -24.560 1.00 86.62 89 MET A C 1
ATOM 701 O O . MET A 1 89 ? 22.017 1.775 -24.165 1.00 86.62 89 MET A O 1
ATOM 705 N N . VAL A 1 90 ? 20.206 3.046 -23.750 1.00 90.00 90 VAL A N 1
ATOM 706 C CA . VAL A 1 90 ? 20.220 2.941 -22.295 1.00 90.00 90 VAL A CA 1
ATOM 707 C C . VAL A 1 90 ? 18.832 2.506 -21.869 1.00 90.00 90 VAL A C 1
ATOM 709 O O . VAL A 1 90 ? 17.839 3.155 -22.194 1.00 90.00 90 VAL A O 1
ATOM 712 N N . VAL A 1 91 ? 18.777 1.405 -21.135 1.00 87.12 91 VAL A N 1
ATOM 713 C CA . VAL A 1 91 ? 17.533 0.843 -20.627 1.00 87.12 91 VAL A CA 1
ATOM 714 C C . VAL A 1 91 ? 17.500 1.058 -19.122 1.00 87.12 91 VAL A C 1
ATOM 716 O O . VAL A 1 91 ? 18.451 0.714 -18.423 1.00 87.12 91 VAL A O 1
ATOM 719 N N . VAL A 1 92 ? 16.424 1.665 -18.629 1.00 89.25 92 VAL A N 1
ATOM 720 C CA . VAL A 1 92 ? 16.204 1.889 -17.200 1.00 89.25 92 VAL A CA 1
ATOM 721 C C . VAL A 1 92 ? 15.135 0.917 -16.735 1.00 89.25 92 VAL A C 1
ATOM 723 O O . VAL A 1 92 ? 13.961 1.064 -17.072 1.00 89.25 92 VAL A O 1
ATOM 726 N N . HIS A 1 93 ? 15.556 -0.069 -15.953 1.00 86.38 93 HIS A N 1
ATOM 727 C CA . HIS A 1 93 ? 14.673 -1.031 -15.317 1.00 86.38 93 HIS A CA 1
ATOM 728 C C . HIS A 1 93 ? 14.565 -0.716 -13.821 1.00 86.38 93 HIS A C 1
ATOM 730 O O . HIS A 1 93 ? 15.577 -0.458 -13.169 1.00 86.38 93 HIS A O 1
ATOM 736 N N . SER A 1 94 ? 13.339 -0.703 -13.300 1.00 83.88 94 SER A N 1
ATOM 737 C CA . SER A 1 94 ? 13.048 -0.559 -11.875 1.00 83.88 94 SER A CA 1
ATOM 738 C C . SER A 1 94 ? 12.226 -1.761 -11.462 1.00 83.88 94 SER A C 1
ATOM 740 O O . SER A 1 94 ? 11.154 -1.986 -12.019 1.00 83.88 94 SER A O 1
ATOM 742 N N . GLU A 1 95 ? 12.732 -2.520 -10.503 1.00 77.44 95 GLU A N 1
ATOM 743 C CA . GLU A 1 95 ? 12.037 -3.682 -9.974 1.00 77.44 95 GLU A CA 1
ATOM 744 C C . GLU A 1 95 ? 11.292 -3.253 -8.708 1.00 77.44 95 GLU A C 1
ATOM 746 O O . GLU A 1 95 ? 11.900 -2.912 -7.692 1.00 77.44 95 GLU A O 1
ATOM 751 N N . GLU A 1 96 ? 9.965 -3.184 -8.786 1.00 61.88 96 GLU A N 1
ATOM 752 C CA . GLU A 1 96 ? 9.110 -3.015 -7.611 1.00 61.88 96 GLU A CA 1
ATOM 753 C C . GLU A 1 96 ? 8.748 -4.414 -7.082 1.00 61.88 96 GLU A C 1
ATOM 755 O O . GLU A 1 96 ? 7.701 -4.963 -7.414 1.00 61.88 96 GLU A O 1
ATOM 760 N N . GLY A 1 97 ? 9.638 -5.049 -6.308 1.00 58.28 97 GLY A N 1
ATOM 761 C CA . GLY A 1 97 ? 9.369 -6.377 -5.741 1.00 58.28 97 GLY A CA 1
ATOM 762 C C . GLY A 1 97 ? 10.561 -7.066 -5.071 1.00 58.28 97 GLY A C 1
ATOM 763 O O . GLY A 1 97 ? 11.683 -6.576 -5.119 1.00 58.28 97 GLY A O 1
ATOM 764 N N . ASP A 1 98 ? 10.289 -8.215 -4.435 1.00 42.03 98 ASP A N 1
ATOM 765 C CA . ASP A 1 98 ? 11.282 -9.068 -3.748 1.00 42.03 98 ASP A CA 1
ATOM 766 C C . ASP A 1 98 ? 12.098 -9.957 -4.715 1.00 42.03 98 ASP A C 1
ATOM 768 O O . ASP A 1 98 ? 13.019 -10.658 -4.292 1.00 42.03 98 ASP A O 1
ATOM 772 N N . GLY A 1 99 ? 11.762 -9.954 -6.008 1.00 57.97 99 GLY A N 1
ATOM 773 C CA . GLY A 1 99 ? 12.624 -10.520 -7.040 1.00 57.97 99 GLY A CA 1
ATOM 774 C C . GLY A 1 99 ? 13.784 -9.565 -7.287 1.00 57.97 99 GLY A C 1
ATOM 775 O O . GLY A 1 99 ? 13.585 -8.357 -7.269 1.00 57.97 99 GLY A O 1
ATOM 776 N N . SER A 1 100 ? 14.998 -10.081 -7.460 1.00 65.88 100 SER A N 1
ATOM 777 C CA . SER A 1 100 ? 16.056 -9.316 -8.114 1.00 65.88 100 SER A CA 1
ATOM 778 C C . SER A 1 100 ? 16.390 -10.019 -9.416 1.00 65.88 100 SER A C 1
ATOM 780 O O . SER A 1 100 ? 17.029 -11.076 -9.383 1.00 65.88 100 SER A O 1
ATOM 782 N N . LEU A 1 101 ? 15.963 -9.464 -10.545 1.00 76.62 101 LEU A N 1
ATOM 783 C CA . LEU A 1 101 ? 16.397 -9.931 -11.854 1.00 76.62 101 LEU A CA 1
ATOM 784 C C . LEU A 1 101 ? 17.919 -9.814 -11.931 1.00 76.62 101 LEU A C 1
ATOM 786 O O . LEU A 1 101 ? 18.509 -8.742 -11.759 1.00 76.62 101 LEU A O 1
ATOM 790 N N . GLY A 1 102 ? 18.578 -10.946 -12.170 1.00 80.31 102 GLY A N 1
ATOM 791 C CA . GLY A 1 102 ? 20.014 -10.962 -12.361 1.00 80.31 102 GLY A CA 1
ATOM 792 C C . GLY A 1 102 ? 20.391 -10.259 -13.670 1.00 80.31 102 GLY A C 1
ATOM 793 O O . GLY A 1 102 ? 19.568 -10.138 -14.580 1.00 80.31 102 GLY A O 1
ATOM 794 N N . PRO A 1 103 ? 21.666 -9.867 -13.846 1.00 78.81 103 PRO A N 1
ATOM 795 C CA . PRO A 1 103 ? 22.150 -9.310 -15.111 1.00 78.81 103 PRO A CA 1
ATOM 796 C C . PRO A 1 103 ? 21.801 -10.175 -16.331 1.00 78.81 103 PRO A C 1
ATOM 798 O O . PRO A 1 103 ? 21.418 -9.649 -17.369 1.00 78.81 103 PRO A O 1
ATOM 801 N N . LYS A 1 104 ? 21.856 -11.506 -16.180 1.00 80.06 104 LYS A N 1
ATOM 802 C CA . LYS A 1 104 ? 21.502 -12.467 -17.235 1.00 80.06 104 LYS A CA 1
ATOM 803 C C . LYS A 1 104 ? 20.015 -12.461 -17.581 1.00 80.06 104 LYS A C 1
ATOM 805 O O . LYS A 1 104 ? 19.659 -12.712 -18.728 1.00 80.06 104 LYS A O 1
ATOM 810 N N . ASP A 1 105 ? 19.152 -12.201 -16.607 1.00 82.31 105 ASP A N 1
ATOM 811 C CA . ASP A 1 105 ? 17.710 -12.143 -16.838 1.00 82.31 105 ASP A CA 1
ATOM 812 C C . ASP A 1 105 ? 17.350 -10.854 -17.578 1.00 82.31 105 ASP A C 1
ATOM 814 O O . ASP A 1 105 ? 16.561 -10.884 -18.518 1.00 82.31 105 ASP A O 1
ATOM 818 N N . ILE A 1 106 ? 18.025 -9.747 -17.250 1.00 82.69 106 ILE A N 1
ATOM 819 C CA . ILE A 1 106 ? 17.928 -8.494 -18.009 1.00 82.69 106 ILE A CA 1
ATOM 820 C C . ILE A 1 106 ? 18.455 -8.684 -19.436 1.00 82.69 106 ILE A C 1
ATOM 822 O O . ILE A 1 106 ? 17.789 -8.262 -20.376 1.00 82.69 106 ILE A O 1
ATOM 826 N N . GLU A 1 107 ? 19.601 -9.351 -19.620 1.00 82.81 107 GLU A N 1
ATOM 827 C CA . GLU A 1 107 ? 20.132 -9.688 -20.950 1.00 82.81 107 GLU A CA 1
ATOM 828 C C . GLU A 1 107 ? 19.135 -10.516 -21.768 1.00 82.81 107 GLU A C 1
ATOM 830 O O . GLU A 1 107 ? 18.931 -10.239 -22.948 1.00 82.81 107 GLU A O 1
ATOM 835 N N . ARG A 1 108 ? 18.467 -11.495 -21.149 1.00 81.25 108 ARG A N 1
ATOM 836 C CA . ARG A 1 108 ? 17.400 -12.273 -21.796 1.00 81.25 108 ARG A CA 1
ATOM 837 C C . ARG A 1 108 ? 16.205 -11.399 -22.169 1.00 81.25 108 ARG A C 1
ATOM 839 O O . ARG A 1 108 ? 15.729 -11.506 -23.293 1.00 81.25 108 ARG A O 1
ATOM 846 N N . LEU A 1 109 ? 15.769 -10.509 -21.276 1.00 78.50 109 LEU A N 1
ATOM 847 C CA . LEU A 1 109 ? 14.653 -9.586 -21.521 1.00 78.50 109 LEU A CA 1
ATOM 848 C C . LEU A 1 109 ? 14.911 -8.645 -22.703 1.00 78.50 109 LEU A C 1
ATOM 850 O O . LEU A 1 109 ? 13.983 -8.298 -23.427 1.00 78.50 109 LEU A O 1
ATOM 854 N N . ILE A 1 110 ? 16.166 -8.256 -22.932 1.00 82.00 110 ILE A N 1
ATOM 855 C CA . ILE A 1 110 ? 16.559 -7.422 -24.078 1.00 82.00 110 ILE A CA 1
ATOM 856 C C . ILE A 1 110 ? 16.993 -8.243 -25.304 1.00 82.00 110 ILE A C 1
ATOM 858 O O . ILE A 1 110 ? 17.635 -7.704 -26.204 1.00 82.00 110 ILE A O 1
ATOM 862 N N . GLY A 1 111 ? 16.664 -9.537 -25.351 1.00 79.56 111 GLY A N 1
ATOM 863 C CA . GLY A 1 111 ? 16.893 -10.406 -26.508 1.00 79.56 111 GLY A CA 1
ATOM 864 C C . GLY A 1 111 ? 18.303 -10.955 -26.648 1.00 79.56 111 GLY A C 1
ATOM 865 O O . GLY A 1 111 ? 18.799 -11.114 -27.762 1.00 79.56 111 GLY A O 1
ATOM 866 N N . GLY A 1 112 ? 18.962 -11.233 -25.524 1.00 80.31 112 GLY A N 1
ATOM 867 C CA . GLY A 1 112 ? 20.310 -11.804 -25.478 1.00 80.31 112 GLY A CA 1
ATOM 868 C C . GLY A 1 112 ? 21.397 -10.828 -25.923 1.00 80.31 112 GLY A C 1
ATOM 869 O O . GLY A 1 112 ? 22.518 -11.240 -26.222 1.00 80.31 112 GLY A O 1
ATOM 870 N N . VAL A 1 113 ? 21.075 -9.535 -26.002 1.00 79.81 113 VAL A N 1
ATOM 871 C CA . VAL A 1 113 ? 22.037 -8.504 -26.379 1.00 79.81 113 VAL A CA 1
ATOM 872 C C . VAL A 1 113 ? 22.995 -8.287 -25.207 1.00 79.81 113 VAL A C 1
ATOM 874 O O . VAL A 1 113 ? 22.534 -7.979 -24.106 1.00 79.81 113 VAL A O 1
ATOM 877 N N . PRO A 1 114 ? 24.319 -8.409 -25.411 1.00 81.38 114 PRO A N 1
ATOM 878 C CA . PRO A 1 114 ? 25.276 -8.151 -24.346 1.00 81.38 114 PRO A CA 1
ATOM 879 C C . PRO A 1 114 ? 25.141 -6.696 -23.894 1.00 81.38 114 PRO A C 1
ATOM 881 O O . PRO A 1 114 ? 25.310 -5.768 -24.691 1.00 81.38 114 PRO A O 1
ATOM 884 N N . CYS A 1 115 ? 24.835 -6.488 -22.614 1.00 85.19 115 CYS A N 1
ATOM 885 C CA . CYS A 1 115 ? 24.651 -5.158 -22.051 1.00 85.19 115 CYS A CA 1
ATOM 886 C C . CYS A 1 115 ? 25.548 -4.928 -20.839 1.00 85.19 115 CYS A C 1
ATOM 888 O O . CYS A 1 115 ? 25.912 -5.838 -20.098 1.00 85.19 115 CYS A O 1
ATOM 890 N N . GLN A 1 116 ? 25.925 -3.667 -20.634 1.00 88.56 116 GLN A N 1
ATOM 891 C CA . GLN A 1 116 ? 26.593 -3.270 -19.406 1.00 88.56 116 GLN A CA 1
ATOM 892 C C . GLN A 1 116 ? 25.530 -2.913 -18.369 1.00 88.56 116 GLN A C 1
ATOM 894 O O . GLN A 1 116 ? 24.912 -1.851 -18.449 1.00 88.56 116 GLN A O 1
ATOM 899 N N . VAL A 1 117 ? 25.339 -3.790 -17.386 1.00 8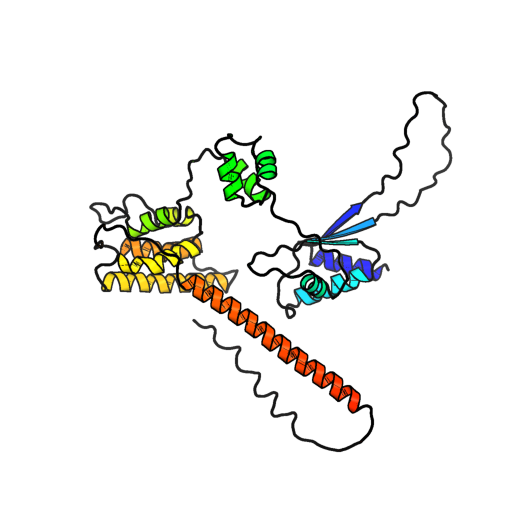7.31 117 VAL A N 1
ATOM 900 C CA . VAL A 1 117 ? 24.408 -3.545 -16.284 1.00 87.31 117 VAL A CA 1
ATOM 901 C C . VAL A 1 117 ? 25.055 -2.611 -15.266 1.00 87.31 117 VAL A C 1
ATOM 903 O O . VAL A 1 117 ? 26.118 -2.899 -14.714 1.00 87.31 117 VAL A O 1
ATOM 906 N N . ILE A 1 118 ? 24.405 -1.475 -15.019 1.00 89.69 118 ILE A N 1
ATOM 907 C CA . ILE A 1 118 ? 24.790 -0.527 -13.974 1.00 89.69 118 ILE A CA 1
ATOM 908 C C . ILE A 1 118 ? 23.746 -0.624 -12.870 1.00 89.69 118 ILE A C 1
ATOM 910 O O . ILE A 1 118 ? 22.617 -0.168 -13.032 1.00 89.69 118 ILE A O 1
ATOM 914 N N . GLN A 1 119 ? 24.129 -1.216 -11.743 1.00 86.94 119 GLN A N 1
ATOM 915 C CA . GLN A 1 119 ? 23.255 -1.308 -10.582 1.00 86.94 119 GLN A CA 1
ATOM 916 C C . GLN A 1 119 ? 23.270 0.013 -9.806 1.00 86.94 119 GLN A C 1
ATOM 918 O O . GLN A 1 119 ? 24.319 0.471 -9.346 1.00 86.94 119 GLN A O 1
ATOM 923 N N . CYS A 1 120 ? 22.097 0.620 -9.633 1.00 88.38 120 CYS A N 1
ATOM 924 C CA . CYS A 1 120 ? 21.924 1.795 -8.787 1.00 88.38 120 CYS A CA 1
ATOM 925 C C . CYS A 1 120 ? 21.539 1.359 -7.369 1.00 88.38 120 CYS A C 1
ATOM 927 O O . CYS A 1 120 ? 20.458 0.823 -7.146 1.00 88.38 120 CYS A O 1
ATOM 929 N N . SER A 1 121 ? 22.420 1.593 -6.397 1.00 88.94 121 SER A N 1
ATOM 930 C CA . SER A 1 121 ? 22.111 1.378 -4.982 1.00 88.94 121 SER A CA 1
ATOM 931 C C . SER A 1 121 ? 21.335 2.557 -4.392 1.00 88.94 121 SER A C 1
ATOM 933 O O . SER A 1 121 ? 21.502 3.699 -4.830 1.00 88.94 121 SER A O 1
ATOM 935 N N . LYS A 1 122 ? 20.575 2.300 -3.320 1.00 90.31 122 LYS A N 1
ATOM 936 C CA . LYS A 1 122 ? 19.960 3.341 -2.481 1.00 90.31 122 LYS A CA 1
ATOM 937 C C . LYS A 1 122 ? 20.976 4.411 -2.071 1.00 90.31 122 LYS A C 1
ATOM 939 O O . LYS A 1 122 ? 22.147 4.116 -1.808 1.00 90.31 122 LYS A O 1
ATOM 944 N N . VAL A 1 123 ? 20.530 5.664 -1.980 1.00 95.06 123 VAL A N 1
ATOM 945 C CA . VAL A 1 123 ? 21.407 6.766 -1.574 1.00 95.06 123 VAL A CA 1
ATOM 946 C C . VAL A 1 123 ? 21.688 6.677 -0.077 1.00 95.06 123 VAL A C 1
ATOM 948 O O . VAL A 1 123 ? 20.779 6.672 0.749 1.00 95.06 123 VAL A O 1
ATOM 951 N N . GLY A 1 124 ? 22.970 6.645 0.293 1.00 94.69 124 GLY A N 1
ATOM 952 C CA . GLY A 1 124 ? 23.372 6.552 1.694 1.00 94.69 124 GLY A CA 1
ATOM 953 C C . GLY A 1 124 ? 22.891 7.738 2.542 1.00 94.69 124 GLY A C 1
ATOM 954 O O . GLY A 1 124 ? 22.889 8.890 2.095 1.00 94.69 124 GLY A O 1
ATOM 955 N N . VAL A 1 125 ? 22.584 7.467 3.814 1.00 95.44 125 VAL A N 1
ATOM 956 C CA . VAL A 1 125 ? 22.043 8.423 4.802 1.00 95.44 125 VAL A CA 1
ATOM 957 C C . VAL A 1 125 ? 22.800 9.758 4.813 1.00 95.44 125 VAL A C 1
ATOM 959 O O . VAL A 1 125 ? 22.193 10.825 4.809 1.00 95.44 125 VAL A O 1
ATOM 962 N N . ARG A 1 126 ? 24.141 9.744 4.771 1.00 96.06 126 ARG A N 1
ATOM 963 C CA . ARG A 1 126 ? 24.959 10.974 4.785 1.00 96.06 126 ARG A CA 1
ATOM 964 C C . ARG A 1 126 ? 24.760 11.845 3.540 1.00 96.06 126 ARG A C 1
ATOM 966 O O . ARG A 1 126 ? 24.827 13.070 3.637 1.00 96.06 126 ARG A O 1
ATOM 973 N N . ALA A 1 127 ? 24.566 11.240 2.370 1.00 96.25 127 ALA A N 1
ATOM 974 C CA . ALA A 1 127 ? 24.270 11.976 1.145 1.00 96.25 127 ALA A CA 1
ATOM 975 C C . ALA A 1 127 ? 22.836 12.519 1.181 1.00 96.25 127 ALA A C 1
ATOM 977 O O . ALA A 1 127 ? 22.648 13.707 0.928 1.00 96.25 127 ALA A O 1
ATOM 978 N N . MET A 1 128 ? 21.874 11.713 1.634 1.00 96.25 128 MET A N 1
ATOM 979 C CA . MET A 1 128 ? 20.487 12.148 1.822 1.00 96.25 128 MET A CA 1
ATOM 980 C C . MET A 1 128 ? 20.360 13.336 2.780 1.00 96.25 128 MET A C 1
ATOM 982 O O . MET A 1 128 ? 19.726 14.334 2.445 1.00 96.25 128 MET A O 1
ATOM 986 N N . ARG A 1 129 ? 21.063 13.311 3.922 1.00 95.75 129 ARG A N 1
ATOM 987 C CA . ARG A 1 129 ? 21.104 14.446 4.863 1.00 95.75 129 ARG A CA 1
ATOM 988 C C . ARG A 1 129 ? 21.638 15.730 4.229 1.00 95.75 129 ARG A C 1
ATOM 990 O O . ARG A 1 129 ? 21.198 16.805 4.613 1.00 95.75 129 ARG A O 1
ATOM 997 N N . ARG A 1 130 ? 22.573 15.645 3.274 1.00 95.31 130 ARG A N 1
ATOM 998 C CA . ARG A 1 130 ? 23.077 16.828 2.550 1.00 95.31 130 ARG A CA 1
ATOM 999 C C . ARG A 1 130 ? 22.054 17.374 1.555 1.00 95.31 130 ARG A C 1
ATOM 1001 O O . ARG A 1 130 ? 21.967 18.586 1.417 1.00 95.31 130 ARG A O 1
ATOM 1008 N N . ILE A 1 131 ? 21.295 16.499 0.896 1.00 94.12 131 ILE A N 1
ATOM 1009 C CA . ILE A 1 131 ? 20.239 16.887 -0.051 1.00 94.12 131 ILE A CA 1
ATOM 1010 C C . ILE A 1 131 ? 19.088 17.584 0.690 1.00 94.12 131 ILE A C 1
ATOM 1012 O O . ILE A 1 131 ? 18.622 18.639 0.268 1.00 94.12 131 ILE A O 1
ATOM 1016 N N . VAL A 1 132 ? 18.664 17.013 1.820 1.00 93.81 132 VAL A N 1
ATOM 1017 C CA . VAL A 1 132 ? 17.497 17.465 2.593 1.00 93.81 132 VAL A CA 1
ATOM 1018 C C . VAL A 1 132 ? 17.837 18.582 3.587 1.00 93.81 132 VAL A C 1
ATOM 1020 O O . VAL A 1 132 ? 17.032 19.480 3.813 1.00 93.81 132 VAL A O 1
ATOM 1023 N N . GLY A 1 133 ? 19.037 18.575 4.173 1.00 90.25 133 GLY A N 1
ATOM 1024 C CA . GLY A 1 133 ? 19.391 19.410 5.328 1.00 90.25 133 GLY A CA 1
ATOM 1025 C C . GLY A 1 133 ? 19.413 20.923 5.099 1.00 90.25 133 GLY A C 1
ATOM 1026 O O . GLY A 1 133 ? 19.436 21.667 6.072 1.00 90.25 133 GLY A O 1
ATOM 1027 N N . GLY A 1 134 ? 19.397 21.384 3.847 1.00 87.38 134 GLY A N 1
ATOM 1028 C CA . GLY A 1 134 ? 19.238 22.805 3.517 1.00 87.38 134 GLY A CA 1
ATOM 1029 C C . GLY A 1 134 ? 17.782 23.268 3.400 1.00 87.38 134 GLY A C 1
ATOM 1030 O O . GLY A 1 134 ? 17.552 24.458 3.219 1.00 87.38 134 GLY A O 1
ATOM 1031 N N . ARG A 1 135 ? 16.813 22.344 3.456 1.00 86.69 135 ARG A N 1
ATOM 1032 C CA . ARG A 1 135 ? 15.394 22.606 3.157 1.00 86.69 135 ARG A CA 1
ATOM 1033 C C . ARG A 1 135 ? 14.466 22.489 4.366 1.00 86.69 135 ARG A C 1
ATOM 1035 O O . ARG A 1 135 ? 13.360 23.006 4.312 1.00 86.69 135 ARG A O 1
ATOM 1042 N N . VAL A 1 136 ? 14.896 21.818 5.433 1.00 88.56 136 VAL A N 1
ATOM 1043 C CA . VAL A 1 136 ? 14.070 21.525 6.619 1.00 88.56 136 VAL A CA 1
ATOM 1044 C C . VAL A 1 136 ? 14.857 21.723 7.911 1.00 88.56 136 VAL A C 1
ATOM 1046 O O . VAL A 1 136 ? 16.093 21.759 7.908 1.00 88.56 136 VAL A O 1
ATOM 1049 N N . ALA A 1 137 ? 14.152 21.822 9.039 1.00 88.56 137 ALA A N 1
ATOM 1050 C CA . ALA A 1 137 ? 14.783 21.949 10.344 1.00 88.56 137 ALA A CA 1
ATOM 1051 C C . ALA A 1 137 ? 15.645 20.716 10.664 1.00 88.56 137 ALA A C 1
ATOM 1053 O O . ALA A 1 137 ? 15.272 19.574 10.401 1.00 88.56 137 ALA A O 1
ATOM 1054 N N . LYS A 1 138 ? 16.795 20.923 11.322 1.00 88.56 138 LYS A N 1
ATOM 1055 C CA . LYS A 1 138 ? 17.763 19.851 11.644 1.00 88.56 138 LYS A CA 1
ATOM 1056 C C . LYS A 1 138 ? 17.152 18.672 12.422 1.00 88.56 138 LYS A C 1
ATOM 1058 O O . LYS A 1 138 ? 17.676 17.564 12.343 1.00 88.56 138 LYS A O 1
ATOM 1063 N N . LYS A 1 139 ? 16.065 18.913 13.166 1.00 86.44 139 LYS A N 1
ATOM 1064 C CA . LYS A 1 139 ? 15.320 17.891 13.919 1.00 86.44 139 LYS A CA 1
ATOM 1065 C C . LYS A 1 139 ? 14.519 16.948 13.006 1.00 86.44 139 LYS A C 1
ATOM 1067 O O . LYS A 1 139 ? 14.414 15.771 13.322 1.00 86.44 139 LYS A O 1
ATOM 1072 N N . GLU A 1 140 ? 14.031 17.435 11.867 1.00 87.62 140 GLU A N 1
ATOM 1073 C CA . GLU A 1 140 ? 13.192 16.688 10.914 1.00 87.62 140 GLU A CA 1
ATOM 1074 C C . GLU A 1 140 ? 14.008 15.932 9.864 1.00 87.62 140 GLU A C 1
ATOM 1076 O O . GLU A 1 140 ? 13.545 14.932 9.320 1.00 87.62 140 GLU A O 1
ATOM 1081 N N . VAL A 1 141 ? 15.247 16.369 9.602 1.00 92.06 141 VAL A N 1
ATOM 1082 C CA . VAL A 1 141 ? 16.117 15.763 8.580 1.00 92.06 141 VAL A CA 1
ATOM 1083 C C . VAL A 1 141 ? 16.231 14.250 8.761 1.00 92.06 141 VAL A C 1
ATOM 1085 O O . VAL A 1 141 ? 16.151 13.521 7.781 1.00 92.06 141 VAL A O 1
ATOM 1088 N N . ASN A 1 142 ? 16.418 13.762 9.990 1.00 90.88 142 ASN A N 1
ATOM 1089 C CA . ASN A 1 142 ? 16.574 12.323 10.220 1.00 90.88 142 ASN A CA 1
ATOM 1090 C C . ASN A 1 142 ? 15.279 11.563 9.914 1.00 90.88 142 ASN A C 1
ATOM 1092 O O . ASN A 1 142 ? 15.334 10.588 9.180 1.00 90.88 142 ASN A O 1
ATOM 1096 N N . ALA A 1 143 ? 14.130 12.067 10.375 1.00 87.25 143 ALA A N 1
ATOM 1097 C CA . ALA A 1 143 ? 12.832 11.442 10.126 1.00 87.25 143 ALA A CA 1
ATOM 1098 C C . ALA A 1 143 ? 12.522 11.344 8.625 1.00 87.25 143 ALA A C 1
ATOM 1100 O O . ALA A 1 143 ? 12.083 10.300 8.154 1.00 87.25 143 ALA A O 1
ATOM 1101 N N . ILE A 1 144 ? 12.820 12.395 7.853 1.00 88.94 144 ILE A N 1
ATOM 1102 C CA . ILE A 1 144 ? 12.636 12.383 6.395 1.00 88.94 144 ILE A CA 1
ATOM 1103 C C . ILE A 1 144 ? 13.588 11.392 5.725 1.00 88.94 144 ILE A C 1
ATOM 1105 O O . ILE A 1 144 ? 13.183 10.674 4.816 1.00 88.94 144 ILE A O 1
ATOM 1109 N N . VAL A 1 145 ? 14.853 11.350 6.150 1.00 93.19 145 VAL A N 1
ATOM 1110 C CA . VAL A 1 145 ? 15.845 10.434 5.570 1.00 93.19 145 VAL A CA 1
ATOM 1111 C C . VAL A 1 145 ? 15.484 8.976 5.852 1.00 93.19 145 VAL A C 1
ATOM 1113 O O . VAL A 1 145 ? 15.606 8.153 4.946 1.00 93.19 145 VAL A O 1
ATOM 1116 N N . ASP A 1 146 ? 14.994 8.681 7.054 1.00 87.00 146 ASP A N 1
ATOM 1117 C CA . ASP A 1 146 ? 14.554 7.343 7.444 1.00 87.00 146 ASP A CA 1
ATOM 1118 C C . ASP A 1 146 ? 13.271 6.953 6.685 1.00 87.00 146 ASP A C 1
ATOM 1120 O O . ASP A 1 146 ? 13.202 5.877 6.097 1.00 87.00 146 ASP A O 1
ATOM 1124 N N . ALA A 1 147 ? 12.290 7.859 6.591 1.00 83.31 147 ALA A N 1
ATOM 1125 C CA . ALA A 1 147 ? 11.032 7.625 5.874 1.00 83.31 147 ALA A CA 1
ATOM 1126 C C . ALA A 1 147 ? 11.186 7.530 4.347 1.00 83.31 147 ALA A C 1
ATOM 1128 O O . ALA A 1 147 ? 10.309 6.983 3.673 1.00 83.31 147 ALA A O 1
ATOM 1129 N N . ALA A 1 148 ? 12.252 8.104 3.788 1.00 88.56 148 ALA A N 1
ATOM 1130 C CA . ALA A 1 148 ? 12.554 8.047 2.366 1.00 88.56 148 ALA A CA 1
ATOM 1131 C C . ALA A 1 148 ? 13.302 6.772 1.956 1.00 88.56 148 ALA A C 1
ATOM 1133 O O . ALA A 1 148 ? 13.320 6.466 0.770 1.00 88.56 148 ALA A O 1
ATOM 1134 N N . ASP A 1 149 ? 13.926 6.052 2.897 1.00 90.00 149 ASP A N 1
ATOM 1135 C CA . ASP A 1 149 ? 14.635 4.785 2.642 1.00 90.00 149 ASP A CA 1
ATOM 1136 C C . ASP A 1 149 ? 15.625 4.861 1.452 1.00 90.00 149 ASP A C 1
ATOM 1138 O O . ASP A 1 149 ? 15.737 3.978 0.601 1.00 90.00 149 ASP A O 1
ATOM 1142 N N . GLY A 1 150 ? 16.344 5.986 1.362 1.00 90.00 150 GLY A N 1
ATOM 1143 C CA . GLY A 1 150 ? 17.325 6.241 0.304 1.00 90.00 150 GLY A CA 1
ATOM 1144 C C . GLY A 1 150 ? 16.751 6.665 -1.056 1.00 90.00 150 GLY A C 1
ATOM 1145 O O . GLY A 1 150 ? 17.541 6.884 -1.978 1.00 90.00 150 GLY A O 1
ATOM 1146 N N . ASP A 1 151 ? 15.430 6.831 -1.186 1.00 90.94 151 ASP A N 1
ATOM 1147 C CA . ASP A 1 151 ? 14.777 7.431 -2.355 1.00 90.94 151 ASP A CA 1
ATOM 1148 C C . ASP A 1 151 ? 14.818 8.969 -2.272 1.00 90.94 151 ASP A C 1
ATOM 1150 O O . ASP A 1 151 ? 14.145 9.621 -1.466 1.00 90.94 151 ASP A O 1
ATOM 1154 N N . VAL A 1 152 ? 15.624 9.572 -3.149 1.00 94.19 152 VAL A N 1
ATOM 1155 C CA . VAL A 1 152 ? 15.800 11.028 -3.238 1.00 94.19 152 VAL A CA 1
ATOM 1156 C C . VAL A 1 152 ? 14.497 11.737 -3.598 1.00 94.19 152 VAL A C 1
ATOM 1158 O O . VAL A 1 152 ? 14.217 12.807 -3.059 1.00 94.19 152 VAL A O 1
ATOM 1161 N N . ARG A 1 153 ? 13.695 11.160 -4.499 1.00 89.31 153 ARG A N 1
ATOM 1162 C CA . ARG A 1 153 ? 12.447 11.770 -4.963 1.00 89.31 153 ARG A CA 1
ATOM 1163 C C . ARG A 1 153 ? 11.441 11.817 -3.825 1.00 89.31 153 ARG A C 1
ATOM 1165 O O . ARG A 1 153 ? 10.875 12.875 -3.558 1.00 89.31 153 ARG A O 1
ATOM 1172 N N . ARG A 1 154 ? 11.285 10.701 -3.111 1.00 87.12 154 ARG A N 1
ATOM 1173 C CA . ARG A 1 154 ? 10.431 10.615 -1.922 1.00 87.12 154 ARG A CA 1
ATOM 1174 C C . ARG A 1 154 ? 10.864 11.603 -0.845 1.00 87.12 154 ARG A C 1
ATOM 1176 O O . ARG A 1 154 ? 10.017 12.297 -0.294 1.00 87.12 154 ARG A O 1
ATOM 1183 N N . ALA A 1 155 ? 12.165 11.731 -0.585 1.00 91.25 155 ALA A N 1
ATOM 1184 C CA . ALA A 1 155 ? 12.653 12.721 0.371 1.00 91.25 155 ALA A CA 1
ATOM 1185 C C . ALA A 1 155 ? 12.338 14.160 -0.048 1.00 91.25 155 ALA A C 1
ATOM 1187 O O . ALA A 1 155 ? 11.917 14.942 0.795 1.00 91.25 155 ALA A O 1
ATOM 1188 N N . ILE A 1 156 ? 12.502 14.514 -1.328 1.00 90.62 156 ILE A N 1
ATOM 1189 C CA . ILE A 1 156 ? 12.147 15.851 -1.825 1.00 90.62 156 ILE A CA 1
ATOM 1190 C C . ILE A 1 156 ? 10.654 16.118 -1.612 1.00 90.62 156 ILE A C 1
ATOM 1192 O O . ILE A 1 156 ? 10.304 17.144 -1.033 1.00 90.62 156 ILE A O 1
ATOM 1196 N N . ILE A 1 157 ? 9.793 15.167 -1.977 1.00 85.94 157 ILE A N 1
ATOM 1197 C CA . ILE A 1 157 ? 8.344 15.270 -1.770 1.00 85.94 157 ILE A CA 1
ATOM 1198 C C . ILE A 1 157 ? 8.022 15.468 -0.278 1.00 85.94 157 ILE A C 1
ATOM 1200 O O . ILE A 1 157 ? 7.271 16.372 0.075 1.00 85.94 157 ILE A O 1
ATOM 1204 N N . LEU A 1 158 ? 8.645 14.694 0.617 1.00 83.88 158 LEU A N 1
ATOM 1205 C CA . LEU A 1 158 ? 8.482 14.851 2.068 1.00 83.88 158 LEU A CA 1
ATOM 1206 C C . LEU A 1 158 ? 8.960 16.220 2.577 1.00 83.88 158 LEU A C 1
ATOM 1208 O O . LEU A 1 158 ? 8.337 16.778 3.476 1.00 83.88 158 LEU A O 1
ATOM 1212 N N . THR A 1 159 ? 10.028 16.787 2.002 1.00 88.19 159 THR A N 1
ATOM 1213 C CA . THR A 1 159 ? 10.473 18.146 2.360 1.00 88.19 159 THR A CA 1
ATOM 1214 C C . THR A 1 159 ? 9.513 19.229 1.880 1.00 88.19 159 THR A C 1
ATOM 1216 O O . THR A 1 159 ? 9.269 20.187 2.607 1.00 88.19 159 THR A O 1
ATOM 1219 N N . GLU A 1 160 ? 8.962 19.085 0.674 1.00 83.88 160 GLU A N 1
ATOM 1220 C CA . GLU A 1 160 ? 8.063 20.071 0.062 1.00 83.88 160 GLU A CA 1
ATOM 1221 C C . GLU A 1 160 ? 6.679 20.071 0.714 1.00 83.88 160 GLU A C 1
ATOM 1223 O O . GLU A 1 160 ? 6.046 21.119 0.817 1.00 83.88 160 GLU A O 1
ATOM 1228 N N . MET A 1 161 ? 6.233 18.923 1.231 1.00 74.12 161 MET A N 1
ATOM 1229 C CA . MET A 1 161 ? 4.963 18.813 1.954 1.00 74.12 161 MET A CA 1
ATOM 1230 C C . MET A 1 161 ? 4.991 19.414 3.374 1.00 74.12 161 MET A C 1
ATOM 1232 O O . MET A 1 161 ? 3.942 19.476 4.013 1.00 74.12 161 MET A O 1
ATOM 1236 N N . GLY A 1 162 ? 6.142 19.924 3.836 1.00 59.56 162 GLY A N 1
ATOM 1237 C CA . GLY A 1 162 ? 6.284 20.704 5.069 1.00 59.56 162 GLY A CA 1
ATOM 1238 C C . GLY A 1 162 ? 6.218 19.862 6.346 1.00 59.56 162 GLY A C 1
ATOM 1239 O O . GLY A 1 162 ? 5.144 19.461 6.788 1.00 59.56 162 GLY A O 1
ATOM 1240 N N . GLY A 1 163 ? 7.368 19.674 6.999 1.00 53.78 163 GLY A N 1
ATOM 1241 C CA . GLY A 1 163 ? 7.529 18.911 8.247 1.00 53.78 163 GLY A CA 1
ATOM 1242 C C . GLY A 1 163 ? 6.850 19.485 9.502 1.00 53.78 163 GLY A C 1
ATOM 1243 O O . GLY A 1 163 ? 7.050 18.942 10.583 1.00 53.78 163 GLY A O 1
ATOM 1244 N N . ASP A 1 164 ? 6.021 20.529 9.377 1.00 47.84 164 ASP A N 1
ATOM 1245 C CA . ASP A 1 164 ? 5.396 21.231 10.513 1.00 47.84 164 ASP A CA 1
ATOM 1246 C C . ASP A 1 164 ? 3.882 20.984 10.661 1.00 47.84 164 ASP A C 1
ATOM 1248 O O . ASP A 1 164 ? 3.226 21.490 11.575 1.00 47.84 164 ASP A O 1
ATOM 1252 N N . LYS A 1 165 ? 3.294 20.129 9.819 1.00 54.31 165 LYS A N 1
ATOM 1253 C CA . LYS A 1 165 ? 2.042 19.460 10.184 1.00 54.31 165 LYS A CA 1
ATOM 1254 C C . LYS A 1 165 ? 2.422 18.159 10.866 1.00 54.31 165 LYS A C 1
ATOM 1256 O O . LYS A 1 165 ? 2.575 17.149 10.187 1.00 54.31 165 LYS A O 1
ATOM 1261 N N . ARG A 1 166 ? 2.575 18.212 12.200 1.00 48.62 166 ARG A N 1
ATOM 1262 C CA . ARG A 1 166 ? 2.510 17.040 13.096 1.00 48.62 166 ARG A CA 1
ATOM 1263 C C . ARG A 1 166 ? 1.650 15.974 12.433 1.00 48.62 166 ARG A C 1
ATOM 1265 O O . ARG A 1 166 ? 0.494 16.276 12.133 1.00 48.62 166 ARG A O 1
ATOM 1272 N N . ASP A 1 167 ? 2.252 14.821 12.164 1.00 52.41 167 ASP A N 1
ATOM 1273 C CA . ASP A 1 167 ? 1.696 13.738 11.365 1.00 52.41 167 ASP A CA 1
ATOM 1274 C C . ASP A 1 167 ? 0.166 13.699 11.422 1.00 52.41 167 ASP A C 1
ATOM 1276 O O . ASP A 1 167 ? -0.449 13.297 12.410 1.00 52.41 167 ASP A O 1
ATOM 1280 N N . THR A 1 168 ? -0.464 14.128 10.326 1.00 55.88 168 THR A N 1
ATOM 1281 C CA . THR A 1 168 ? -1.841 13.709 10.056 1.00 55.88 168 THR A CA 1
ATOM 1282 C C . THR A 1 168 ? -1.882 12.210 9.813 1.00 55.88 168 THR A C 1
ATOM 1284 O O . THR A 1 168 ? -2.958 11.641 9.916 1.00 55.88 168 THR A O 1
ATOM 1287 N N . LYS A 1 169 ? -0.740 11.564 9.541 1.00 68.88 169 LYS A N 1
ATOM 1288 C CA . LYS A 1 169 ? -0.664 10.121 9.387 1.00 68.88 169 LYS A CA 1
ATOM 1289 C C . LYS A 1 169 ? -0.703 9.423 10.742 1.00 68.88 169 LYS A C 1
ATOM 1291 O O . LYS A 1 169 ? 0.127 9.654 11.615 1.00 68.88 169 LYS A O 1
ATOM 1296 N N . LEU A 1 170 ? -1.705 8.580 10.926 1.00 79.44 170 LEU A N 1
ATOM 1297 C CA . LEU A 1 170 ? -1.835 7.730 12.095 1.00 79.44 170 LEU A CA 1
ATOM 1298 C C . LEU A 1 170 ? -0.981 6.493 11.854 1.00 79.44 170 LEU A C 1
ATOM 1300 O O . LEU A 1 170 ? -1.202 5.814 10.855 1.00 79.44 170 LEU A O 1
ATOM 1304 N N . SER A 1 171 ? -0.073 6.178 12.783 1.00 86.62 171 SER A N 1
ATOM 1305 C CA . SER A 1 171 ? 0.588 4.871 12.759 1.00 86.62 171 SER A CA 1
ATOM 1306 C C . SER A 1 171 ? -0.470 3.766 12.746 1.00 86.62 171 SER A C 1
ATOM 1308 O O . SER A 1 171 ? -1.513 3.917 13.382 1.00 86.62 171 SER A O 1
ATOM 1310 N N . HIS A 1 172 ? -0.221 2.642 12.082 1.00 87.31 172 HIS A N 1
ATOM 1311 C CA . HIS A 1 172 ? -1.182 1.531 11.983 1.00 87.31 172 HIS A CA 1
ATOM 1312 C C . HIS A 1 172 ? -1.779 1.126 13.317 1.00 87.31 172 HIS A C 1
ATOM 1314 O O . HIS A 1 172 ? -2.984 0.954 13.425 1.00 87.31 172 HIS A O 1
ATOM 1320 N N . PHE A 1 173 ? -0.947 1.016 14.354 1.00 88.81 173 PHE A N 1
ATOM 1321 C CA . PHE A 1 173 ? -1.408 0.656 15.690 1.00 88.81 173 PHE A CA 1
ATOM 1322 C C . PHE A 1 173 ? -2.317 1.730 16.289 1.00 88.81 173 PHE A C 1
ATOM 1324 O O . PHE A 1 173 ? -3.263 1.405 16.999 1.00 88.81 173 PHE A O 1
ATOM 1331 N N . HIS A 1 174 ? -2.069 3.005 15.982 1.00 87.88 174 HIS A N 1
ATOM 1332 C CA . HIS A 1 174 ? -2.945 4.098 16.383 1.00 87.88 174 HIS A CA 1
ATOM 1333 C C . HIS A 1 174 ? -4.240 4.108 15.562 1.00 87.88 174 HIS A C 1
ATOM 1335 O O . HIS A 1 174 ? -5.311 4.278 16.135 1.00 87.88 174 HIS A O 1
ATOM 1341 N N . ALA A 1 175 ? -4.168 3.908 14.244 1.00 90.62 175 ALA A N 1
ATOM 1342 C CA . ALA A 1 175 ? -5.331 3.833 13.363 1.00 90.62 175 ALA A CA 1
ATOM 1343 C C . ALA A 1 175 ? -6.243 2.661 13.756 1.00 90.62 175 ALA A C 1
ATOM 1345 O O . ALA A 1 175 ? -7.423 2.850 14.038 1.00 90.62 175 ALA A O 1
ATOM 1346 N N . LEU A 1 176 ? -5.668 1.468 13.888 1.00 90.75 176 LEU A N 1
ATOM 1347 C CA . LEU A 1 176 ? -6.345 0.259 14.338 1.00 90.75 176 LEU A CA 1
ATOM 1348 C C . LEU A 1 176 ? -6.867 0.412 15.767 1.00 90.75 176 LEU A C 1
ATOM 1350 O O . LEU A 1 176 ? -7.997 0.036 16.060 1.00 90.75 176 LEU A O 1
ATOM 1354 N N . GLY A 1 177 ? -6.074 1.032 16.643 1.00 89.25 177 GLY A N 1
ATOM 1355 C CA . GLY A 1 177 ? -6.485 1.363 17.998 1.00 89.25 177 GLY A CA 1
ATOM 1356 C C . GLY A 1 177 ? -7.704 2.282 18.019 1.00 89.25 177 GLY A C 1
ATOM 1357 O O . GLY A 1 177 ? -8.632 2.036 18.782 1.00 89.25 177 GLY A O 1
ATOM 1358 N N . LYS A 1 178 ? -7.757 3.292 17.143 1.00 88.25 178 LYS A N 1
ATOM 1359 C CA . LYS A 1 178 ? -8.957 4.113 16.969 1.00 88.25 178 LYS A CA 1
ATOM 1360 C C . LYS A 1 178 ? -10.130 3.261 16.500 1.00 88.25 178 LYS A C 1
ATOM 1362 O O . LYS A 1 178 ? -11.151 3.299 17.158 1.00 88.25 178 LYS A O 1
ATOM 1367 N N . LEU A 1 179 ? -9.991 2.443 15.460 1.00 89.31 179 LEU A N 1
ATOM 1368 C CA . LEU A 1 179 ? -11.110 1.632 14.959 1.00 89.31 179 LEU A CA 1
ATOM 1369 C C . LEU A 1 179 ? -11.643 0.620 15.992 1.00 89.31 179 LEU A C 1
ATOM 1371 O O . LEU A 1 179 ? -12.853 0.497 16.157 1.00 89.31 179 LEU A O 1
ATOM 1375 N N . LEU A 1 180 ? -10.758 -0.071 16.717 1.00 89.06 180 LEU A N 1
ATOM 1376 C CA . LEU A 1 180 ? -11.124 -1.161 17.632 1.00 89.06 180 LEU A CA 1
ATOM 1377 C C . LEU A 1 180 ? -11.446 -0.693 19.060 1.00 89.06 180 LEU A C 1
ATOM 1379 O O . LEU A 1 180 ? -12.361 -1.215 19.691 1.00 89.06 180 LEU A O 1
ATOM 1383 N N . TYR A 1 181 ? -10.723 0.300 19.589 1.00 84.75 181 TYR A N 1
ATOM 1384 C CA . TYR A 1 181 ? -10.927 0.808 20.955 1.00 84.75 181 TYR A CA 1
ATOM 1385 C C . TYR A 1 181 ? -11.794 2.069 21.019 1.00 84.75 181 TYR A C 1
ATOM 1387 O O . TYR A 1 181 ? -11.970 2.628 22.110 1.00 84.75 181 TYR A O 1
ATOM 1395 N N . CYS A 1 182 ? -12.334 2.533 19.888 1.00 75.88 182 CYS A N 1
ATOM 1396 C CA . CYS A 1 182 ? -12.962 3.843 19.774 1.00 75.88 182 CYS A CA 1
ATOM 1397 C C . CYS A 1 182 ? -13.917 4.155 20.926 1.00 75.88 182 CYS A C 1
ATOM 1399 O O . CYS A 1 182 ? -14.828 3.382 21.245 1.00 75.88 182 CYS A O 1
ATOM 1401 N N . LYS A 1 183 ? -13.705 5.296 21.592 1.00 68.00 183 LYS A N 1
ATOM 1402 C CA . LYS A 1 183 ? -14.642 5.783 22.606 1.00 68.00 183 LYS A CA 1
ATOM 1403 C C . LYS A 1 183 ? -15.958 6.111 21.904 1.00 68.00 183 LYS A C 1
ATOM 1405 O O . LYS A 1 183 ? -15.976 6.874 20.939 1.00 68.00 183 LYS A O 1
ATOM 1410 N N . ARG A 1 184 ? -17.033 5.480 22.368 1.00 71.00 184 ARG A N 1
ATOM 1411 C CA . ARG A 1 184 ? -18.387 5.762 21.903 1.00 71.00 184 ARG A CA 1
ATOM 1412 C C . ARG A 1 184 ? -18.999 6.808 22.817 1.00 71.00 184 ARG A C 1
ATOM 1414 O O . ARG A 1 184 ? -18.716 6.790 24.017 1.00 71.00 184 ARG A O 1
ATOM 1421 N N . GLY A 1 185 ? -19.782 7.709 22.247 1.00 66.81 185 GLY A N 1
ATOM 1422 C CA . GLY A 1 185 ? -20.613 8.615 23.019 1.00 66.81 185 GLY A CA 1
ATOM 1423 C C . GLY A 1 185 ? -21.737 7.891 23.726 1.00 66.81 185 GLY A C 1
ATOM 1424 O O . GLY A 1 185 ? -21.988 6.707 23.496 1.00 66.81 185 GLY A O 1
ATOM 1425 N N . GLU A 1 186 ? -22.424 8.628 24.590 1.00 66.56 186 GLU A N 1
ATOM 1426 C CA . GLU A 1 186 ? -23.649 8.167 25.251 1.00 66.56 186 GLU A CA 1
ATOM 1427 C C . GLU A 1 186 ? -24.751 7.819 24.231 1.00 66.56 186 GLU A C 1
ATOM 1429 O O . GLU A 1 186 ? -25.632 7.015 24.513 1.00 66.56 186 GLU A O 1
ATOM 1434 N N . ASP A 1 187 ? -24.657 8.361 23.014 1.00 67.19 187 ASP A N 1
ATOM 1435 C CA . ASP A 1 187 ? -25.514 8.076 21.863 1.00 67.19 187 ASP A CA 1
ATOM 1436 C C . ASP A 1 187 ? -25.097 6.821 21.064 1.00 67.19 187 ASP A C 1
ATOM 1438 O O . ASP A 1 187 ? -25.704 6.501 20.040 1.00 67.19 187 ASP A O 1
ATOM 1442 N N . GLY A 1 188 ? -24.047 6.114 21.499 1.00 62.53 188 GLY A N 1
ATOM 1443 C CA . GLY A 1 188 ? -23.502 4.928 20.834 1.00 62.53 188 GLY A CA 1
ATOM 1444 C C . GLY A 1 188 ? -22.684 5.219 19.568 1.00 62.53 188 GLY A C 1
ATOM 1445 O O . GLY A 1 188 ? -22.124 4.284 18.976 1.00 62.53 188 GLY A O 1
ATOM 1446 N N . LYS A 1 189 ? -22.563 6.488 19.155 1.00 64.56 189 LYS A N 1
ATOM 1447 C CA . LYS A 1 189 ? -21.787 6.896 17.974 1.00 64.56 189 LYS A CA 1
ATOM 1448 C C . LYS A 1 189 ? -20.299 6.998 18.303 1.00 64.56 189 LYS A C 1
ATOM 1450 O O . LYS A 1 189 ? -19.912 7.127 19.462 1.00 64.56 189 LYS A O 1
ATOM 1455 N N . LEU A 1 190 ? -19.435 6.904 17.288 1.00 67.31 190 LEU A N 1
ATOM 1456 C CA . LEU A 1 190 ? -17.996 7.122 17.473 1.00 67.31 190 LEU A CA 1
ATOM 1457 C C . LEU A 1 190 ? -17.746 8.599 17.767 1.00 67.31 190 LEU A C 1
ATOM 1459 O O . LEU A 1 190 ? -18.013 9.443 16.918 1.00 67.31 190 LEU A O 1
ATOM 1463 N N . ASN A 1 191 ? -17.192 8.900 18.941 1.00 61.91 191 ASN A N 1
ATOM 1464 C CA . ASN A 1 191 ? -17.041 10.288 19.369 1.00 61.91 191 ASN A CA 1
ATOM 1465 C C . ASN A 1 191 ? -15.875 11.039 18.713 1.00 61.91 191 ASN A C 1
ATOM 1467 O O . ASN A 1 191 ? -15.843 12.252 18.833 1.00 61.91 191 ASN A O 1
ATOM 1471 N N . ASP A 1 192 ? -14.940 10.374 18.022 1.00 61.28 192 ASP A N 1
ATOM 1472 C CA . ASP A 1 192 ? -13.688 11.030 17.586 1.00 61.28 192 ASP A CA 1
ATOM 1473 C C . ASP A 1 192 ? -12.987 10.391 16.367 1.00 61.28 192 ASP A C 1
ATOM 1475 O O . ASP A 1 192 ? -11.822 10.691 16.074 1.00 61.28 192 ASP A O 1
ATOM 1479 N N . ALA A 1 193 ? -13.641 9.475 15.649 1.00 68.81 193 ALA A N 1
ATOM 1480 C CA . ALA A 1 193 ? -13.013 8.813 14.510 1.00 68.81 193 ALA A CA 1
ATOM 1481 C C . ALA A 1 193 ? -14.031 8.477 13.427 1.00 68.81 193 ALA A C 1
ATOM 1483 O O . ALA A 1 193 ? -14.750 7.486 13.516 1.00 68.81 193 ALA A O 1
ATOM 1484 N N . ASP A 1 194 ? -14.054 9.309 12.393 1.00 84.12 194 ASP A N 1
ATOM 1485 C CA . ASP A 1 194 ? -14.641 8.928 11.118 1.00 84.12 194 ASP A CA 1
ATOM 1486 C C . ASP A 1 194 ? -13.762 7.818 10.503 1.00 84.12 194 ASP A C 1
ATOM 1488 O O . ASP A 1 194 ? -12.559 8.057 10.313 1.00 84.12 194 ASP A O 1
ATOM 1492 N N . PRO A 1 195 ? -14.288 6.600 10.263 1.00 87.50 195 PRO A N 1
ATOM 1493 C CA . PRO A 1 195 ? -13.504 5.475 9.750 1.00 87.50 195 PRO A CA 1
ATOM 1494 C C . PRO A 1 195 ? -12.744 5.820 8.465 1.00 87.50 195 PRO A C 1
ATOM 1496 O O . PRO A 1 195 ? -11.581 5.445 8.318 1.00 87.50 195 PRO A O 1
ATOM 1499 N N . GLU A 1 196 ? -13.373 6.609 7.594 1.00 85.75 196 GLU A N 1
ATOM 1500 C CA . GLU A 1 196 ? -12.811 7.215 6.385 1.00 85.75 196 GLU A CA 1
ATOM 1501 C C . GLU A 1 196 ? -11.499 7.939 6.667 1.00 85.75 196 GLU A C 1
ATOM 1503 O O . GLU A 1 196 ? -10.453 7.609 6.107 1.00 85.75 196 GLU A O 1
ATOM 1508 N N . ILE A 1 197 ? -11.544 8.898 7.590 1.00 85.12 197 ILE A N 1
ATOM 1509 C CA . ILE A 1 197 ? -10.406 9.749 7.924 1.00 85.12 197 ILE A CA 1
ATOM 1510 C C . ILE A 1 197 ? -9.297 8.920 8.578 1.00 85.12 197 ILE A C 1
ATOM 1512 O O . ILE A 1 197 ? -8.115 9.206 8.383 1.00 85.12 197 ILE A O 1
ATOM 1516 N N . VAL A 1 198 ? -9.649 7.902 9.369 1.00 88.88 198 VAL A N 1
ATOM 1517 C CA . VAL A 1 198 ? -8.661 7.019 10.002 1.00 88.88 198 VAL A CA 1
ATOM 1518 C C . VAL A 1 198 ? -7.929 6.169 8.970 1.00 88.88 198 VAL A C 1
ATOM 1520 O O . VAL A 1 198 ? -6.703 6.068 9.045 1.00 88.88 198 VAL A O 1
ATOM 1523 N N . ILE A 1 199 ? -8.654 5.591 8.009 1.00 88.19 199 ILE A N 1
ATOM 1524 C CA . ILE A 1 199 ? -8.069 4.773 6.944 1.00 88.19 199 ILE A CA 1
ATOM 1525 C C . ILE A 1 199 ? -7.201 5.626 6.018 1.00 88.19 199 ILE A C 1
ATOM 1527 O O . ILE A 1 199 ? -6.057 5.259 5.759 1.00 88.19 199 ILE A O 1
ATOM 1531 N N . GLU A 1 200 ? -7.697 6.784 5.574 1.00 85.12 200 GLU A N 1
ATOM 1532 C CA . GLU A 1 200 ? -6.961 7.695 4.684 1.00 85.12 200 GLU A CA 1
ATOM 1533 C C . GLU A 1 200 ? -5.636 8.162 5.306 1.00 85.12 200 GLU A C 1
ATOM 1535 O O . GLU A 1 200 ? -4.626 8.343 4.623 1.00 85.12 200 GLU A O 1
ATOM 1540 N N . ARG A 1 201 ? -5.621 8.326 6.630 1.00 86.88 201 ARG A N 1
ATOM 1541 C CA . ARG A 1 201 ? -4.440 8.738 7.389 1.00 86.88 201 ARG A CA 1
ATOM 1542 C C . ARG A 1 201 ? -3.518 7.583 7.765 1.00 86.88 201 ARG A C 1
ATOM 1544 O O . ARG A 1 201 ? -2.459 7.846 8.323 1.00 86.88 201 ARG A O 1
ATOM 1551 N N . SER A 1 202 ? -3.874 6.331 7.509 1.00 89.75 202 SER A N 1
ATOM 1552 C CA . SER A 1 202 ? -3.014 5.204 7.867 1.00 89.75 202 SER A CA 1
ATOM 1553 C C . SER A 1 202 ? -1.767 5.132 6.980 1.00 89.75 202 SER A C 1
ATOM 1555 O O . SER A 1 202 ? -1.813 5.391 5.779 1.00 89.75 202 SER A O 1
ATOM 1557 N N . ASP A 1 203 ? -0.631 4.755 7.561 1.00 87.50 203 ASP A N 1
ATOM 1558 C CA . ASP A 1 203 ? 0.661 4.665 6.881 1.00 87.50 203 ASP A CA 1
ATOM 1559 C C . ASP A 1 203 ? 0.861 3.415 5.985 1.00 87.50 203 ASP A C 1
ATOM 1561 O O . ASP A 1 203 ? 1.759 3.429 5.145 1.00 87.50 203 ASP A O 1
ATOM 1565 N N . MET A 1 204 ? -0.001 2.391 6.062 1.00 82.38 204 MET A N 1
ATOM 1566 C CA . MET A 1 204 ? 0.100 1.112 5.308 1.00 82.38 204 MET A CA 1
ATOM 1567 C C . MET A 1 204 ? -0.877 1.115 4.142 1.00 82.38 204 MET A C 1
ATOM 1569 O O . MET A 1 204 ? -0.972 0.141 3.395 1.00 82.38 204 MET A O 1
ATOM 1573 N N . GLY A 1 205 ? -1.635 2.201 4.011 1.00 83.94 205 GLY A N 1
ATOM 1574 C CA . GLY A 1 205 ? -2.789 2.252 3.148 1.00 83.94 205 GLY A CA 1
ATOM 1575 C C . GLY A 1 205 ? -3.926 1.353 3.632 1.00 83.94 205 GLY A C 1
ATOM 1576 O O . GLY A 1 205 ? -3.862 0.647 4.641 1.00 83.94 205 GLY A O 1
ATOM 1577 N N . GLN A 1 206 ? -4.993 1.410 2.853 1.00 87.19 206 GLN A N 1
ATOM 1578 C CA . GLN A 1 206 ? -6.271 0.754 3.092 1.00 87.19 206 GLN A CA 1
ATOM 1579 C C . GLN A 1 206 ? -6.157 -0.765 3.272 1.00 87.19 206 GLN A C 1
ATOM 1581 O O . GLN A 1 206 ? -6.542 -1.278 4.319 1.00 87.19 206 GLN A O 1
ATOM 1586 N N . GLN A 1 207 ? -5.566 -1.464 2.300 1.00 86.56 207 GLN A N 1
ATOM 1587 C CA . GLN A 1 207 ? -5.492 -2.932 2.297 1.00 86.56 207 GLN A CA 1
ATOM 1588 C C . GLN A 1 207 ? -4.719 -3.478 3.495 1.00 86.56 207 GLN A C 1
ATOM 1590 O O . GL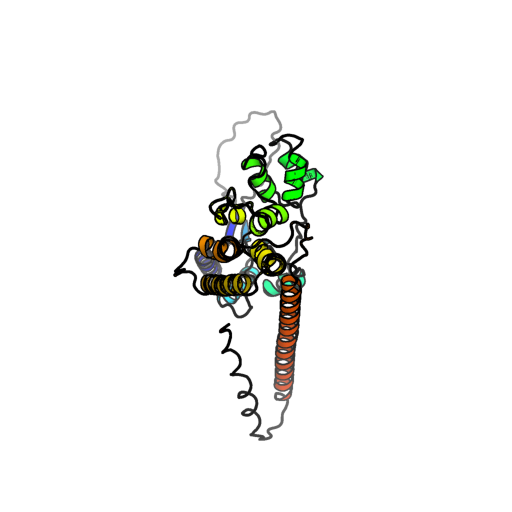N A 1 207 ? -5.104 -4.463 4.124 1.00 86.56 207 GLN A O 1
ATOM 1595 N N . GLY A 1 208 ? -3.620 -2.809 3.847 1.00 89.19 208 GLY A N 1
ATOM 1596 C CA . GLY A 1 208 ? -2.831 -3.205 4.997 1.00 89.19 208 GLY A CA 1
ATOM 1597 C C . GLY A 1 208 ? -3.622 -3.069 6.298 1.00 89.19 208 GLY A C 1
ATOM 1598 O O . GLY A 1 208 ? -3.624 -3.989 7.114 1.00 89.19 208 GLY A O 1
ATOM 1599 N N . LEU A 1 209 ? -4.303 -1.937 6.494 1.00 90.94 209 LEU A N 1
ATOM 1600 C CA . LEU A 1 209 ? -5.104 -1.704 7.694 1.00 90.94 209 LEU A CA 1
ATOM 1601 C C . LEU A 1 209 ? -6.297 -2.669 7.788 1.00 90.94 209 LEU A C 1
ATOM 1603 O O . LEU A 1 209 ? -6.580 -3.168 8.876 1.00 90.94 209 LEU A O 1
ATOM 1607 N N . GLN A 1 210 ? -6.953 -2.976 6.668 1.00 91.00 210 GLN A N 1
ATOM 1608 C CA . GLN A 1 210 ? -8.037 -3.960 6.594 1.00 91.00 210 GLN A CA 1
ATOM 1609 C C . GLN A 1 210 ? -7.579 -5.365 6.994 1.00 91.00 210 GLN A C 1
ATOM 1611 O O . GLN A 1 210 ? -8.229 -5.991 7.826 1.00 91.00 210 GLN A O 1
ATOM 1616 N N . ALA A 1 211 ? -6.423 -5.827 6.504 1.00 91.75 211 ALA A N 1
ATOM 1617 C CA . ALA A 1 211 ? -5.873 -7.130 6.885 1.00 91.75 211 ALA A CA 1
ATOM 1618 C C . ALA A 1 211 ? -5.624 -7.235 8.403 1.00 91.75 211 ALA A C 1
ATOM 1620 O O . ALA A 1 211 ? -5.896 -8.265 9.026 1.00 91.75 211 ALA A O 1
ATOM 1621 N N . PHE A 1 212 ? -5.140 -6.154 9.027 1.00 93.94 212 PHE A N 1
ATOM 1622 C CA . PHE A 1 212 ? -5.028 -6.080 10.485 1.00 93.94 212 PHE A CA 1
ATOM 1623 C C . PHE A 1 212 ? -6.395 -6.080 11.170 1.00 93.94 212 PHE A C 1
ATOM 1625 O O . PHE A 1 212 ? -6.572 -6.771 12.173 1.00 93.94 212 PHE A O 1
ATOM 1632 N N . LEU A 1 213 ? -7.357 -5.320 10.649 1.00 93.38 213 LEU A N 1
ATOM 1633 C CA . LEU A 1 213 ? -8.697 -5.247 11.215 1.00 93.38 213 LEU A CA 1
ATOM 1634 C C . LEU A 1 213 ? -9.386 -6.618 11.187 1.00 93.38 213 LEU A C 1
ATOM 1636 O O . LEU A 1 213 ? -9.879 -7.054 12.221 1.00 93.38 213 LEU A O 1
ATOM 1640 N N . GLN A 1 214 ? -9.342 -7.332 10.061 1.00 93.44 214 GLN A N 1
ATOM 1641 C CA . GLN A 1 214 ? -9.894 -8.683 9.899 1.00 93.44 214 GLN A CA 1
ATOM 1642 C C . GLN A 1 214 ? -9.290 -9.678 10.879 1.00 93.44 214 GLN A C 1
ATOM 1644 O O . GLN A 1 214 ? -10.028 -10.390 11.555 1.00 93.44 214 GLN A O 1
ATOM 1649 N N . MET A 1 215 ? -7.965 -9.680 11.033 1.00 93.44 215 MET A N 1
ATOM 1650 C CA . MET A 1 215 ? -7.312 -10.582 11.978 1.00 93.44 215 MET A CA 1
ATOM 1651 C C . MET A 1 215 ? -7.670 -10.273 13.437 1.00 93.44 215 MET A C 1
ATOM 1653 O O . MET A 1 215 ? -7.902 -11.196 14.216 1.00 93.44 215 MET A O 1
ATOM 1657 N N . HIS A 1 216 ? -7.660 -8.998 13.826 1.00 92.88 216 HIS A N 1
ATOM 1658 C CA . HIS A 1 216 ? -7.714 -8.625 15.241 1.00 92.88 216 HIS A CA 1
ATOM 1659 C C . HIS A 1 216 ? -9.125 -8.331 15.743 1.00 92.88 216 HIS A C 1
ATOM 1661 O O . HIS A 1 216 ? -9.333 -8.368 16.951 1.00 92.88 216 HIS A O 1
ATOM 1667 N N . CYS A 1 217 ? -10.104 -8.068 14.870 1.00 92.44 217 CYS A N 1
ATOM 1668 C CA . CYS A 1 217 ? -11.449 -7.670 15.295 1.00 92.44 217 CYS A CA 1
ATOM 1669 C C . CYS A 1 217 ? -12.163 -8.737 16.133 1.00 92.44 217 CYS A C 1
ATOM 1671 O O . CYS A 1 217 ? -12.854 -8.376 17.081 1.00 92.44 217 CYS A O 1
ATOM 1673 N N . VAL A 1 218 ? -11.939 -10.026 15.848 1.00 93.00 218 VAL A N 1
ATOM 1674 C CA . VAL A 1 218 ? -12.576 -11.168 16.530 1.00 93.00 218 VAL A CA 1
ATOM 1675 C C . VAL A 1 218 ? -12.421 -11.078 18.044 1.00 93.00 218 VAL A C 1
ATOM 1677 O O . VAL A 1 218 ? -13.360 -11.336 18.788 1.00 93.00 218 VAL A O 1
ATOM 1680 N N . GLU A 1 219 ? -11.253 -10.647 18.515 1.00 91.38 219 GLU A N 1
ATOM 1681 C CA . GLU A 1 219 ? -10.971 -10.563 19.943 1.00 91.38 219 GLU A CA 1
ATOM 1682 C C . GLU A 1 219 ? -11.748 -9.435 20.644 1.00 91.38 219 GLU A C 1
ATOM 1684 O O . GLU A 1 219 ? -11.801 -9.399 21.874 1.00 91.38 219 GLU A O 1
ATOM 1689 N N . PHE A 1 220 ? -12.303 -8.478 19.905 1.00 90.88 220 PHE A N 1
ATOM 1690 C CA . PHE A 1 220 ? -12.979 -7.307 20.464 1.00 90.88 220 PHE A CA 1
ATOM 1691 C C . PHE A 1 220 ? -14.483 -7.513 20.615 1.00 90.88 220 PHE A C 1
ATOM 1693 O O . PHE A 1 220 ? -15.090 -6.855 21.463 1.00 90.88 220 PHE A O 1
ATOM 1700 N N . PHE A 1 221 ? -15.067 -8.433 19.849 1.00 91.00 221 PHE A N 1
ATOM 1701 C CA . PHE A 1 221 ? -16.474 -8.787 19.963 1.00 91.00 221 PHE A CA 1
ATOM 1702 C C . PHE A 1 221 ? -16.713 -9.704 21.164 1.00 91.00 221 PHE A C 1
ATOM 1704 O O . PHE A 1 221 ? -15.952 -10.631 21.430 1.00 91.00 221 PHE A O 1
ATOM 1711 N N . THR A 1 222 ? -17.787 -9.422 21.896 1.00 91.25 222 THR A N 1
ATOM 1712 C CA . THR A 1 222 ? -18.271 -10.261 23.003 1.00 91.25 222 THR A CA 1
ATOM 1713 C C . THR A 1 222 ? -19.419 -11.159 22.556 1.00 91.25 222 THR A C 1
ATOM 1715 O O . THR A 1 222 ? -19.475 -12.319 22.951 1.00 91.25 222 THR A O 1
ATOM 1718 N N . GLU A 1 223 ? -20.283 -10.641 21.681 1.00 93.00 223 GLU A N 1
ATOM 1719 C CA . GLU A 1 223 ? -21.427 -11.350 21.116 1.00 93.00 223 GLU A CA 1
ATOM 1720 C C . GLU A 1 223 ? -21.107 -11.909 19.726 1.00 93.00 223 GLU A C 1
ATOM 1722 O O . GLU A 1 223 ? -20.649 -11.186 18.834 1.00 93.00 223 GLU A O 1
ATOM 1727 N N . ILE A 1 224 ? -21.401 -13.195 19.518 1.00 94.88 224 ILE A N 1
ATOM 1728 C CA . ILE A 1 224 ? -21.146 -13.878 18.242 1.00 94.88 224 ILE A CA 1
ATOM 1729 C C . ILE A 1 224 ? -21.976 -13.291 17.094 1.00 94.88 224 ILE A C 1
ATOM 1731 O O . ILE A 1 224 ? -21.473 -13.167 15.981 1.00 94.88 224 ILE A O 1
ATOM 1735 N N . ASP A 1 225 ? -23.203 -12.843 17.367 1.00 95.81 225 ASP A N 1
ATOM 1736 C CA . ASP A 1 225 ? -24.091 -12.259 16.355 1.00 95.81 225 ASP A CA 1
ATOM 1737 C C . ASP A 1 225 ? -23.608 -10.886 15.866 1.00 95.81 225 ASP A C 1
ATOM 1739 O O . ASP A 1 225 ? -23.913 -10.468 14.748 1.00 95.81 225 ASP A O 1
ATOM 1743 N N . GLU A 1 226 ? -22.891 -10.137 16.711 1.00 92.81 226 GLU A N 1
ATOM 1744 C CA . GLU A 1 226 ? -22.259 -8.869 16.323 1.00 92.81 226 GLU A CA 1
ATOM 1745 C C . GLU A 1 226 ? -21.038 -9.119 15.441 1.00 92.81 226 GLU A C 1
ATOM 1747 O O . GLU A 1 226 ? -20.861 -8.431 14.433 1.00 92.81 226 GLU A O 1
ATOM 1752 N N . LEU A 1 227 ? -20.240 -10.129 15.796 1.00 94.25 227 LEU A N 1
ATOM 1753 C CA . LEU A 1 227 ? -19.100 -10.558 14.999 1.00 94.25 227 LEU A CA 1
ATOM 1754 C C . LEU A 1 227 ? -19.543 -11.082 13.630 1.00 94.25 227 LEU A C 1
ATOM 1756 O O . LEU A 1 227 ? -18.991 -10.651 12.624 1.00 94.25 227 LEU A O 1
ATOM 1760 N N . ALA A 1 228 ? -20.544 -11.965 13.579 1.00 96.38 228 ALA A N 1
ATOM 1761 C CA . ALA A 1 228 ? -21.046 -12.546 12.334 1.00 96.38 228 ALA A CA 1
ATOM 1762 C C . ALA A 1 228 ? -21.487 -11.455 11.348 1.00 96.38 228 ALA A C 1
ATOM 1764 O O . ALA A 1 228 ? -20.974 -11.386 10.237 1.00 96.38 228 ALA A O 1
ATOM 1765 N N . ARG A 1 229 ? -22.313 -10.502 11.805 1.00 95.19 229 ARG A N 1
ATOM 1766 C CA . ARG A 1 229 ? -22.738 -9.353 10.987 1.00 95.19 229 ARG A CA 1
ATOM 1767 C C . ARG A 1 229 ? -21.577 -8.474 10.532 1.00 95.19 229 ARG A C 1
ATOM 1769 O O . ARG A 1 229 ? -21.634 -7.900 9.449 1.00 95.19 229 ARG A O 1
ATOM 1776 N N . ALA A 1 230 ? -20.543 -8.315 11.359 1.00 93.81 230 ALA A N 1
ATOM 1777 C CA . ALA A 1 230 ? -19.353 -7.586 10.945 1.00 93.81 230 ALA A CA 1
ATOM 1778 C C . ALA A 1 230 ? -18.596 -8.343 9.844 1.00 93.81 230 ALA A C 1
ATOM 1780 O O . ALA A 1 230 ? -18.208 -7.721 8.863 1.00 93.81 230 ALA A O 1
ATOM 1781 N N . LEU A 1 231 ? -18.426 -9.660 9.977 1.00 95.19 231 LEU A N 1
ATOM 1782 C CA . LEU A 1 231 ? -17.728 -10.498 8.999 1.00 95.19 231 LEU A CA 1
ATOM 1783 C C . LEU A 1 231 ? -18.487 -10.641 7.671 1.00 95.19 231 LEU A C 1
ATOM 1785 O O . LEU A 1 231 ? -17.845 -10.683 6.622 1.00 95.19 231 LEU A O 1
ATOM 1789 N N . ASP A 1 232 ? -19.821 -10.621 7.686 1.00 95.50 232 ASP A N 1
ATOM 1790 C CA . ASP A 1 232 ? -20.626 -10.536 6.459 1.00 95.50 232 ASP A CA 1
ATOM 1791 C C . ASP A 1 232 ? -20.253 -9.272 5.670 1.00 95.50 232 ASP A C 1
ATOM 1793 O O . ASP A 1 232 ? -19.892 -9.339 4.496 1.00 95.50 232 ASP A O 1
ATOM 1797 N N . CYS A 1 233 ? -20.189 -8.120 6.348 1.00 93.44 233 CYS A N 1
ATOM 1798 C CA . CYS A 1 233 ? -19.738 -6.883 5.715 1.00 93.44 233 CYS A CA 1
ATOM 1799 C C . CYS A 1 233 ? -18.269 -6.935 5.265 1.00 93.44 233 CYS A C 1
ATOM 1801 O O . CYS A 1 233 ? -17.882 -6.197 4.364 1.00 93.44 233 CYS A O 1
ATOM 1803 N N . PHE A 1 234 ? -17.418 -7.753 5.889 1.00 93.62 234 PHE A N 1
ATOM 1804 C CA . PHE A 1 234 ? -16.028 -7.892 5.444 1.00 93.62 234 PHE A CA 1
ATOM 1805 C C . PHE A 1 234 ? -15.970 -8.647 4.124 1.00 93.62 234 PHE A C 1
ATOM 1807 O O . PHE A 1 234 ? -15.257 -8.217 3.222 1.00 93.62 234 PHE A O 1
ATOM 1814 N N . SER A 1 235 ? -16.781 -9.694 4.000 1.00 93.12 235 SER A N 1
ATOM 1815 C CA . SER A 1 235 ? -16.936 -10.458 2.763 1.00 93.12 235 SER A CA 1
ATOM 1816 C C . SER A 1 235 ? -17.456 -9.563 1.633 1.00 93.12 235 SER A C 1
ATOM 1818 O O . SER A 1 235 ? -16.868 -9.527 0.555 1.00 93.12 235 SER A O 1
ATOM 1820 N N . ASP A 1 236 ? -18.475 -8.739 1.905 1.00 91.25 236 ASP A N 1
ATOM 1821 C CA . ASP A 1 236 ? -18.977 -7.746 0.943 1.00 91.25 236 ASP A CA 1
ATOM 1822 C C . ASP A 1 236 ? -17.893 -6.732 0.542 1.00 91.25 236 ASP A C 1
ATOM 1824 O O . ASP A 1 236 ? -17.743 -6.386 -0.630 1.00 91.25 236 ASP A O 1
ATOM 1828 N N . SER A 1 237 ? -17.114 -6.251 1.516 1.00 89.62 237 SER A N 1
ATOM 1829 C CA . SER A 1 237 ? -16.018 -5.312 1.271 1.00 89.62 237 SER A CA 1
ATOM 1830 C C . SER A 1 237 ? -14.953 -5.903 0.351 1.00 89.62 237 SER A C 1
ATOM 1832 O O . SER A 1 237 ? -14.454 -5.199 -0.525 1.00 89.62 237 SER A O 1
ATOM 1834 N N . GLU A 1 238 ? -14.595 -7.168 0.559 1.00 88.25 238 GLU A N 1
ATOM 1835 C CA . GLU A 1 238 ? -13.602 -7.883 -0.242 1.00 88.25 238 GLU A CA 1
ATOM 1836 C C . GLU A 1 238 ? -14.117 -8.135 -1.664 1.00 88.25 238 GLU A C 1
ATOM 1838 O O . GLU A 1 238 ? -13.403 -7.856 -2.628 1.00 88.25 238 GLU A O 1
ATOM 1843 N N . LEU A 1 239 ? -15.394 -8.504 -1.814 1.00 87.19 239 LEU A N 1
ATOM 1844 C CA . LEU A 1 239 ? -16.058 -8.621 -3.115 1.00 87.19 239 LEU A CA 1
ATOM 1845 C C . LEU A 1 239 ? -16.090 -7.287 -3.882 1.00 87.19 239 LEU A C 1
ATOM 1847 O O . LEU A 1 239 ? -15.949 -7.251 -5.106 1.00 87.19 239 LEU A O 1
ATOM 1851 N N . PHE A 1 240 ? -16.285 -6.161 -3.191 1.00 85.06 240 PHE A N 1
ATOM 1852 C CA . PHE A 1 240 ? -16.205 -4.852 -3.840 1.00 85.06 240 PHE A CA 1
ATOM 1853 C C . PHE A 1 240 ? -14.783 -4.520 -4.271 1.00 85.06 240 PHE A C 1
ATOM 1855 O O . PHE A 1 240 ? -14.594 -3.937 -5.338 1.00 85.06 240 PHE A O 1
ATOM 1862 N N . GLU A 1 241 ? -13.781 -4.881 -3.472 1.00 81.31 241 GLU A N 1
ATOM 1863 C CA . GLU A 1 241 ? -12.391 -4.679 -3.861 1.00 81.31 241 GLU A CA 1
ATOM 1864 C C . GLU A 1 241 ? -11.993 -5.553 -5.050 1.00 81.31 241 GLU A C 1
ATOM 1866 O O . GLU A 1 241 ? -11.387 -5.017 -5.975 1.00 81.31 241 GLU A O 1
ATOM 1871 N N . SER A 1 242 ? -12.388 -6.829 -5.105 1.00 80.00 242 SER A N 1
ATOM 1872 C CA . SER A 1 242 ? -12.060 -7.713 -6.234 1.00 80.00 242 SER A CA 1
ATOM 1873 C C . SER A 1 242 ? -12.594 -7.167 -7.564 1.00 80.00 242 SER A C 1
ATOM 1875 O O . SER A 1 242 ? -11.844 -7.065 -8.537 1.00 80.00 242 SER A O 1
ATOM 1877 N N . LYS A 1 243 ? -13.840 -6.672 -7.582 1.00 72.62 243 LYS A N 1
ATOM 1878 C CA . LYS A 1 243 ? -14.463 -6.055 -8.769 1.00 72.62 243 LYS A CA 1
ATOM 1879 C C . LYS A 1 243 ? -13.777 -4.770 -9.236 1.00 72.62 243 LYS A C 1
ATOM 1881 O O . LYS A 1 243 ? -13.741 -4.486 -10.432 1.00 72.62 243 LYS A O 1
ATOM 1886 N N . ILE A 1 244 ? -13.194 -3.999 -8.315 1.00 64.75 244 ILE A N 1
ATOM 1887 C CA . ILE A 1 244 ? -12.438 -2.783 -8.660 1.00 64.75 244 ILE A CA 1
ATOM 1888 C C . ILE A 1 244 ? -11.167 -3.114 -9.452 1.00 64.75 244 ILE A C 1
ATOM 1890 O O . ILE A 1 244 ? -10.701 -2.292 -10.244 1.00 64.75 244 ILE A O 1
ATOM 1894 N N . TYR A 1 245 ? -10.596 -4.301 -9.244 1.00 58.69 245 TYR A N 1
ATOM 1895 C CA . TYR A 1 245 ? -9.366 -4.728 -9.910 1.00 58.69 245 TYR A CA 1
ATOM 1896 C C . TYR A 1 245 ? -9.599 -5.471 -11.229 1.00 58.69 245 TYR A C 1
ATOM 1898 O O . TYR A 1 245 ? -8.662 -5.563 -12.021 1.00 58.69 245 TYR A O 1
ATOM 1906 N N . THR A 1 246 ? -10.815 -5.951 -11.505 1.00 60.53 246 THR A N 1
ATOM 1907 C CA . THR A 1 246 ? -11.131 -6.687 -12.741 1.00 60.53 246 THR A CA 1
ATOM 1908 C C . THR A 1 246 ? -11.599 -5.785 -13.886 1.00 60.53 246 THR A C 1
ATOM 1910 O O . THR A 1 246 ? -11.301 -6.077 -15.043 1.00 60.53 246 THR A O 1
ATOM 1913 N N . THR A 1 247 ? -12.257 -4.654 -13.607 1.00 56.78 247 THR A N 1
ATOM 1914 C CA . THR A 1 247 ? -12.786 -3.750 -14.650 1.00 56.78 247 THR A CA 1
ATOM 1915 C C . THR A 1 247 ? -12.317 -2.296 -14.483 1.00 56.78 247 THR A C 1
ATOM 1917 O O . THR A 1 247 ? -12.762 -1.614 -13.564 1.00 56.78 247 THR A O 1
ATOM 1920 N N . PRO A 1 248 ? -11.477 -1.750 -15.392 1.00 55.16 248 PRO A N 1
ATOM 1921 C CA . PRO A 1 248 ? -10.916 -0.397 -15.254 1.00 55.16 248 PRO A CA 1
ATOM 1922 C C . PRO A 1 248 ? -11.915 0.762 -15.391 1.00 55.16 248 PRO A C 1
ATOM 1924 O O . PRO A 1 248 ? -11.572 1.896 -15.061 1.00 55.16 248 PRO A O 1
ATOM 1927 N N . THR A 1 249 ? -13.110 0.523 -15.938 1.00 53.94 249 THR A N 1
ATOM 1928 C CA . THR A 1 249 ? -13.989 1.593 -16.440 1.00 53.94 249 THR A CA 1
ATOM 1929 C C . THR A 1 249 ? -15.341 1.710 -15.749 1.00 53.94 249 THR A C 1
ATOM 1931 O O . THR A 1 249 ? -16.050 2.665 -16.050 1.00 53.94 249 THR A O 1
ATOM 1934 N N . ASP A 1 250 ? -15.706 0.804 -14.838 1.00 47.16 250 ASP A N 1
ATOM 1935 C CA . ASP A 1 250 ? -17.064 0.789 -14.276 1.00 47.16 250 ASP A CA 1
ATOM 1936 C C . ASP A 1 250 ? -17.092 0.381 -12.798 1.00 47.16 250 ASP A C 1
ATOM 1938 O O . ASP A 1 250 ? -17.735 -0.578 -12.373 1.00 47.16 250 ASP A O 1
ATOM 1942 N N . ASN A 1 251 ? -16.342 1.117 -11.979 1.00 56.31 251 ASN A N 1
ATOM 1943 C CA . ASN A 1 251 ? -16.435 0.943 -10.537 1.00 56.31 251 ASN A CA 1
ATOM 1944 C C . ASN A 1 251 ? -17.757 1.556 -10.060 1.00 56.31 251 ASN A C 1
ATOM 1946 O O . ASN A 1 251 ? -17.822 2.761 -9.815 1.00 56.31 251 ASN A O 1
ATOM 1950 N N . LEU A 1 252 ? -18.791 0.719 -9.894 1.00 62.66 252 LEU A N 1
ATOM 1951 C CA . LEU A 1 252 ? -20.082 1.105 -9.296 1.00 62.66 252 LEU A CA 1
ATOM 1952 C C . LEU A 1 252 ? -19.908 1.841 -7.955 1.00 62.66 252 LEU A C 1
ATOM 1954 O O . LEU A 1 252 ? -20.747 2.661 -7.581 1.00 62.66 252 LEU A O 1
ATOM 1958 N N . PHE A 1 253 ? -18.817 1.556 -7.237 1.00 65.62 253 PHE A N 1
ATOM 1959 C CA . PHE A 1 253 ? -18.497 2.156 -5.949 1.00 65.62 253 PHE A CA 1
ATOM 1960 C C . PHE A 1 253 ? -17.093 2.775 -5.953 1.00 65.62 253 PHE A C 1
ATOM 1962 O O . PHE A 1 253 ? -16.137 2.147 -6.416 1.00 65.62 253 PHE A O 1
ATOM 1969 N N . PRO A 1 254 ? -16.917 3.988 -5.395 1.00 71.62 254 PRO A N 1
ATOM 1970 C CA . PRO A 1 254 ? -15.593 4.559 -5.192 1.00 71.62 254 PRO A CA 1
ATOM 1971 C C . PRO A 1 254 ? -14.716 3.630 -4.345 1.00 71.62 254 PRO A C 1
ATOM 1973 O O . PRO A 1 254 ? -15.136 3.169 -3.288 1.00 71.62 254 PRO A O 1
ATOM 1976 N N . ARG A 1 255 ? -13.457 3.424 -4.744 1.00 70.62 255 ARG A N 1
ATOM 1977 C CA . ARG A 1 255 ? -12.482 2.612 -3.987 1.00 70.62 255 ARG A CA 1
ATOM 1978 C C . ARG A 1 255 ? -12.301 3.062 -2.536 1.00 70.62 255 ARG A C 1
ATOM 1980 O O . ARG A 1 255 ? -12.082 2.242 -1.655 1.00 70.62 255 ARG A O 1
ATOM 1987 N N . ALA A 1 256 ? -12.421 4.365 -2.289 1.00 71.50 256 ALA A N 1
ATOM 1988 C CA . ALA A 1 256 ? -12.377 4.929 -0.943 1.00 71.50 256 ALA A CA 1
ATOM 1989 C C . ALA A 1 256 ? -13.598 4.546 -0.085 1.00 71.50 256 ALA A C 1
ATOM 1991 O O . ALA A 1 256 ? -13.521 4.622 1.132 1.00 71.50 256 ALA A O 1
ATOM 1992 N N . TYR A 1 257 ? -14.715 4.148 -0.697 1.00 77.19 257 TYR A N 1
ATOM 1993 C CA . TYR A 1 257 ? -15.909 3.686 0.007 1.00 77.19 257 TYR A CA 1
ATOM 1994 C C . TYR A 1 257 ? -15.829 2.194 0.344 1.00 77.19 257 TYR A C 1
ATOM 1996 O O . TYR A 1 257 ? -16.115 1.812 1.476 1.00 77.19 257 TYR A O 1
ATOM 2004 N N . SER A 1 258 ? -15.372 1.349 -0.592 1.00 81.31 258 SER A N 1
ATOM 2005 C CA . SER A 1 258 ? -15.130 -0.073 -0.288 1.00 81.31 258 SER A CA 1
ATOM 2006 C C . SER A 1 258 ? -14.114 -0.220 0.849 1.00 81.31 258 SER A C 1
ATOM 2008 O O . SER A 1 258 ? -14.326 -0.988 1.781 1.00 81.31 258 SER A O 1
ATOM 2010 N N . ALA A 1 259 ? -13.095 0.644 0.854 1.00 75.38 259 ALA A N 1
ATOM 2011 C CA . ALA A 1 259 ? -12.094 0.781 1.908 1.00 75.38 259 ALA A CA 1
ATOM 2012 C C . ALA A 1 259 ? -12.647 0.794 3.327 1.00 75.38 259 ALA A C 1
ATOM 2014 O O . ALA A 1 259 ? -12.099 0.176 4.243 1.00 75.38 259 ALA A O 1
ATOM 2015 N N . THR A 1 260 ? -13.699 1.585 3.511 1.00 87.06 260 THR A N 1
ATOM 2016 C CA . THR A 1 260 ? -14.194 1.978 4.821 1.00 87.06 260 THR A CA 1
ATOM 2017 C C . THR A 1 260 ? -15.314 1.085 5.292 1.00 87.06 260 THR A C 1
ATOM 2019 O O . THR A 1 260 ? -15.687 1.163 6.461 1.00 87.06 260 THR A O 1
ATOM 2022 N N . PHE A 1 261 ? -15.802 0.192 4.432 1.00 88.94 261 PHE A N 1
ATOM 2023 C CA . PHE A 1 261 ? -16.924 -0.677 4.727 1.00 88.94 261 PHE A CA 1
ATOM 2024 C C . PHE A 1 261 ? -16.627 -1.608 5.910 1.00 88.94 261 PHE A C 1
ATOM 2026 O O . PHE A 1 261 ? -17.388 -1.617 6.877 1.00 88.94 261 PHE A O 1
ATOM 2033 N N . MET A 1 262 ? -15.460 -2.265 5.930 1.00 91.38 262 MET A N 1
ATOM 2034 C CA . MET A 1 262 ? -15.022 -3.071 7.085 1.00 91.38 262 MET A CA 1
ATOM 2035 C C . MET A 1 262 ? -14.914 -2.241 8.370 1.00 91.38 262 MET A C 1
ATOM 2037 O O . MET A 1 262 ? -15.396 -2.629 9.435 1.00 91.38 262 MET A O 1
ATOM 2041 N N . ALA A 1 263 ? -14.287 -1.067 8.282 1.00 90.75 263 ALA A N 1
ATOM 2042 C CA . ALA A 1 263 ? -14.077 -0.208 9.441 1.00 90.75 263 ALA A CA 1
ATOM 2043 C C . ALA A 1 263 ? -15.400 0.330 10.003 1.00 90.75 263 ALA A C 1
ATOM 2045 O O . ALA A 1 263 ? -15.573 0.392 11.223 1.00 90.75 263 ALA A O 1
ATOM 2046 N N . ARG A 1 264 ? -16.358 0.654 9.128 1.00 89.75 264 ARG A N 1
ATOM 2047 C CA . ARG A 1 264 ? -17.742 0.972 9.490 1.00 89.75 264 ARG A CA 1
ATOM 2048 C C . ARG A 1 264 ? -18.441 -0.217 10.123 1.00 89.75 264 ARG A C 1
ATOM 2050 O O . ARG A 1 264 ? -19.053 -0.027 11.164 1.00 89.75 264 ARG A O 1
ATOM 2057 N N . ALA A 1 265 ? -18.321 -1.416 9.562 1.00 91.81 265 ALA A N 1
ATOM 2058 C CA . ALA A 1 265 ? -18.963 -2.615 10.088 1.00 91.81 265 ALA A CA 1
ATOM 2059 C C . ALA A 1 265 ? -18.507 -2.942 11.515 1.00 91.81 265 ALA A C 1
ATOM 2061 O O . ALA A 1 265 ? -19.339 -3.218 12.378 1.00 91.81 265 ALA A O 1
ATOM 2062 N N . VAL A 1 266 ? -17.210 -2.823 11.808 1.00 90.19 266 VAL A N 1
ATOM 2063 C CA . VAL A 1 266 ? -16.709 -2.914 13.191 1.00 90.19 266 VAL A CA 1
ATOM 2064 C C . VAL A 1 266 ? -17.284 -1.784 14.034 1.00 90.19 266 VAL A C 1
ATOM 2066 O O . VAL A 1 266 ? -17.818 -1.998 15.120 1.00 90.19 266 VAL A O 1
ATOM 2069 N N . SER A 1 267 ? -17.236 -0.565 13.507 1.00 85.88 267 SER A N 1
ATOM 2070 C CA . SER A 1 267 ? -17.712 0.632 14.192 1.00 85.88 267 SER A CA 1
ATOM 2071 C C . SER A 1 267 ? -19.218 0.626 14.472 1.00 85.88 267 SER A C 1
ATOM 2073 O O . SER A 1 267 ? -19.643 1.287 15.411 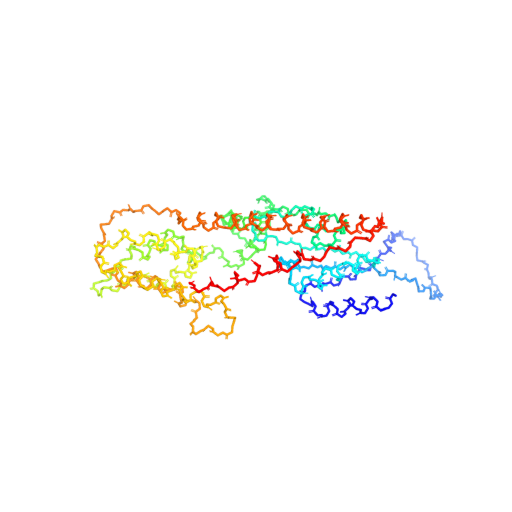1.00 85.88 267 SER A O 1
ATOM 2075 N N . THR A 1 268 ? -20.049 -0.102 13.735 1.00 87.12 268 THR A N 1
ATOM 2076 C CA . THR A 1 268 ? -21.504 -0.168 13.952 1.00 87.12 268 THR A CA 1
ATOM 2077 C C . THR A 1 268 ? -21.921 -1.401 14.744 1.00 87.12 268 THR A C 1
ATOM 2079 O O . THR A 1 268 ? -22.828 -1.309 15.574 1.00 87.12 268 THR A O 1
ATOM 2082 N N . ASN A 1 269 ? -21.260 -2.540 14.522 1.00 88.44 269 ASN A N 1
ATOM 2083 C CA . ASN A 1 269 ? -21.632 -3.800 15.156 1.00 88.44 269 ASN A CA 1
ATOM 2084 C C . ASN A 1 269 ? -20.986 -4.006 16.525 1.00 88.44 269 ASN A C 1
ATOM 2086 O O . ASN A 1 269 ? -21.592 -4.682 17.340 1.00 88.44 269 ASN A O 1
ATOM 2090 N N . LEU A 1 270 ? -19.827 -3.404 16.815 1.00 84.75 270 LEU A N 1
ATOM 2091 C CA . LEU A 1 270 ? -19.140 -3.542 18.105 1.00 84.75 270 LEU A CA 1
ATOM 2092 C C . LEU A 1 270 ? -19.829 -2.708 19.203 1.00 84.75 270 LEU A C 1
ATOM 2094 O O . LEU A 1 270 ? -19.322 -1.646 19.591 1.00 84.75 270 LEU A O 1
ATOM 2098 N N . LYS A 1 271 ? -21.006 -3.136 19.673 1.00 81.25 271 LYS A N 1
ATOM 2099 C CA . LYS A 1 271 ? -21.781 -2.409 20.696 1.00 81.25 271 LYS A CA 1
ATOM 2100 C C . LYS A 1 271 ? -21.304 -2.774 22.096 1.00 81.25 271 LYS A C 1
ATOM 2102 O O . LYS A 1 271 ? -21.080 -1.881 22.914 1.00 81.25 271 LYS A O 1
ATOM 2107 N N . ASN A 1 272 ? -21.072 -4.063 22.332 1.00 74.69 272 ASN A N 1
ATOM 2108 C CA . ASN A 1 272 ? -20.628 -4.590 23.615 1.00 74.69 272 ASN A CA 1
ATOM 2109 C C . ASN A 1 272 ? -19.110 -4.792 23.602 1.00 74.69 272 ASN A C 1
ATOM 2111 O O . ASN A 1 272 ? -18.587 -5.758 23.043 1.00 74.69 272 ASN A O 1
ATOM 2115 N N . LYS A 1 273 ? -18.383 -3.845 24.204 1.00 67.06 273 LYS A N 1
ATOM 2116 C CA . LYS A 1 273 ? -16.917 -3.883 24.227 1.00 67.06 273 LYS A CA 1
ATOM 2117 C C . LYS A 1 273 ? -16.413 -5.062 25.055 1.00 67.06 273 LYS A C 1
ATOM 2119 O O . LYS A 1 273 ? -16.797 -5.205 26.214 1.00 67.06 273 LYS A O 1
ATOM 2124 N N . ALA A 1 274 ? -15.484 -5.829 24.491 1.00 68.12 274 ALA A N 1
ATOM 2125 C CA . ALA A 1 274 ? -14.635 -6.710 25.281 1.00 68.12 274 ALA A CA 1
ATOM 2126 C C . ALA A 1 274 ? -13.840 -5.910 26.333 1.00 68.12 274 ALA A C 1
ATOM 2128 O O . ALA A 1 274 ? -13.622 -4.703 26.184 1.00 68.12 274 ALA A O 1
ATOM 2129 N N . ASP A 1 275 ? -13.401 -6.598 27.392 1.00 75.81 275 ASP A N 1
ATOM 2130 C CA . ASP A 1 275 ? -12.559 -6.050 28.462 1.00 75.81 275 ASP A CA 1
ATOM 2131 C C . ASP A 1 275 ? -11.483 -5.087 27.926 1.00 75.81 275 ASP A C 1
ATOM 2133 O O . ASP A 1 275 ? -10.761 -5.413 26.982 1.00 75.81 275 ASP A O 1
ATOM 2137 N N . TYR A 1 276 ? -11.291 -3.946 28.603 1.00 72.31 276 TYR A N 1
ATOM 2138 C CA . TYR A 1 276 ? -10.283 -2.915 28.284 1.00 72.31 276 TYR A CA 1
ATOM 2139 C C . TYR A 1 276 ? -8.816 -3.368 28.444 1.00 72.31 276 TYR A C 1
ATOM 2141 O O . TYR A 1 276 ? -7.905 -2.548 28.573 1.00 72.31 276 TYR A O 1
ATOM 2149 N N . LYS A 1 277 ? -8.551 -4.673 28.449 1.00 84.12 277 LYS A N 1
ATOM 2150 C CA . LYS A 1 277 ? -7.195 -5.206 28.475 1.00 84.12 277 LYS A CA 1
ATOM 2151 C C . LYS A 1 277 ? -6.534 -4.904 27.134 1.00 84.12 277 LYS A C 1
ATOM 2153 O O . LYS A 1 277 ? -7.095 -5.149 26.066 1.00 84.12 277 LYS A O 1
ATOM 2158 N N . PHE A 1 278 ? -5.336 -4.337 27.206 1.00 84.62 278 PHE A N 1
ATOM 2159 C CA . PHE A 1 278 ? -4.518 -4.104 26.027 1.00 84.62 278 PHE A CA 1
ATOM 2160 C C . PHE A 1 278 ? -4.248 -5.432 25.314 1.00 84.62 278 PHE A C 1
ATOM 2162 O O . PHE A 1 278 ? -3.846 -6.407 25.953 1.00 84.62 278 PHE A O 1
ATOM 2169 N N . LYS A 1 279 ? -4.464 -5.454 23.999 1.00 86.88 279 LYS A N 1
ATOM 2170 C CA . LYS A 1 279 ? -4.206 -6.606 23.136 1.00 86.88 279 LYS A CA 1
ATOM 2171 C C . LYS A 1 279 ? -3.089 -6.244 22.171 1.00 86.88 279 LYS A C 1
ATOM 2173 O O . LYS A 1 279 ? -3.127 -5.193 21.534 1.00 86.88 279 LYS A O 1
ATOM 2178 N N . ALA A 1 280 ? -2.062 -7.085 22.115 1.00 88.19 280 ALA A N 1
ATOM 2179 C CA . ALA A 1 280 ? -0.918 -6.848 21.251 1.00 88.19 280 ALA A CA 1
ATOM 2180 C C . ALA A 1 280 ? -1.275 -7.200 19.803 1.00 88.19 280 ALA A C 1
ATOM 2182 O O . ALA A 1 280 ? -1.694 -8.318 19.511 1.00 88.19 280 ALA A O 1
ATOM 2183 N N . PHE A 1 281 ? -1.068 -6.255 18.890 1.00 89.44 281 PHE A N 1
ATOM 2184 C CA . PHE A 1 281 ? -1.309 -6.470 17.470 1.00 89.44 281 PHE A CA 1
ATOM 2185 C C . PHE A 1 281 ? -0.112 -7.167 16.819 1.00 89.44 281 PHE A C 1
ATOM 2187 O O . PHE A 1 281 ? 0.993 -6.629 16.774 1.00 89.44 281 PHE A O 1
ATOM 2194 N N . ASN A 1 282 ? -0.354 -8.361 16.288 1.00 91.06 282 ASN A N 1
ATOM 2195 C CA . ASN A 1 282 ? 0.622 -9.141 15.530 1.00 91.06 282 ASN A CA 1
ATOM 2196 C C . ASN A 1 282 ? 0.458 -8.928 14.021 1.00 91.06 282 ASN A C 1
ATOM 2198 O O . ASN A 1 282 ? -0.605 -8.519 13.550 1.00 91.06 282 ASN A O 1
ATOM 2202 N N . LYS A 1 283 ? 1.510 -9.246 13.260 1.00 89.88 283 LYS A N 1
ATOM 2203 C CA . LYS A 1 283 ? 1.485 -9.250 11.792 1.00 89.88 283 LYS A CA 1
ATOM 2204 C C . LYS A 1 283 ? 0.362 -10.178 11.274 1.00 89.88 283 LYS A C 1
ATOM 2206 O O . LYS A 1 283 ? 0.296 -11.321 11.733 1.00 89.88 283 LYS A O 1
ATOM 2211 N N . PRO A 1 284 ? -0.472 -9.740 10.309 1.00 91.12 284 PRO A N 1
ATOM 2212 C CA . PRO A 1 284 ? -1.459 -10.589 9.655 1.00 91.12 284 PRO A CA 1
ATOM 2213 C C . PRO A 1 284 ? -0.833 -11.848 9.050 1.00 91.12 284 PRO A C 1
ATOM 2215 O O . PRO A 1 284 ? 0.064 -11.773 8.210 1.00 91.12 284 PRO A O 1
ATOM 2218 N N . LYS A 1 285 ? -1.339 -13.018 9.453 1.00 89.38 285 LYS A N 1
ATOM 2219 C CA . LYS A 1 285 ? -0.902 -14.330 8.937 1.00 89.38 285 LYS A CA 1
ATOM 2220 C C . LYS A 1 285 ? -1.184 -14.491 7.440 1.00 89.38 285 LYS A C 1
ATOM 2222 O O . LYS A 1 285 ? -0.442 -15.196 6.763 1.00 89.38 285 LYS A O 1
ATOM 2227 N N . CYS A 1 286 ? -2.212 -13.822 6.911 1.00 86.81 286 CYS A N 1
ATOM 2228 C CA . CYS A 1 286 ? -2.543 -13.857 5.484 1.00 86.81 286 CYS A CA 1
ATOM 2229 C C . CYS A 1 286 ? -1.389 -13.358 4.599 1.00 86.81 286 CYS A C 1
ATOM 2231 O O . CYS A 1 286 ? -1.243 -13.819 3.472 1.00 86.81 286 CYS A O 1
ATOM 2233 N N . TRP A 1 287 ? -0.506 -12.493 5.109 1.00 87.25 287 TRP A N 1
ATOM 2234 C CA . TRP A 1 287 ? 0.674 -12.050 4.365 1.00 87.25 287 TRP A CA 1
ATOM 2235 C C . TRP A 1 287 ? 1.729 -13.140 4.204 1.00 87.25 287 TRP A C 1
ATOM 2237 O O . TRP A 1 287 ? 2.368 -13.217 3.157 1.00 87.25 287 TRP A O 1
ATOM 2247 N N . ASP A 1 288 ? 1.916 -13.985 5.219 1.00 88.88 288 ASP A N 1
ATOM 2248 C CA . ASP A 1 288 ? 2.842 -15.115 5.122 1.00 88.88 288 ASP A CA 1
ATOM 2249 C C . ASP A 1 288 ? 2.295 -16.163 4.143 1.00 88.88 288 ASP A C 1
ATOM 2251 O O . ASP A 1 288 ? 3.045 -16.690 3.322 1.00 88.88 288 ASP A O 1
ATOM 2255 N N . VAL A 1 289 ? 0.975 -16.383 4.153 1.00 88.12 289 VAL A N 1
ATOM 2256 C CA . VAL A 1 289 ? 0.286 -17.232 3.168 1.00 88.12 289 VAL A CA 1
ATOM 2257 C C . VAL A 1 289 ? 0.438 -16.660 1.758 1.00 88.12 289 VAL A C 1
ATOM 2259 O O . VAL A 1 289 ? 0.907 -17.362 0.870 1.00 88.12 289 VAL A O 1
ATOM 2262 N N . GLY A 1 290 ? 0.136 -15.376 1.547 1.00 81.56 290 GLY A N 1
ATOM 2263 C CA . GLY A 1 290 ? 0.269 -14.730 0.238 1.00 81.56 290 GLY A CA 1
ATOM 2264 C C . GLY A 1 290 ? 1.710 -14.715 -0.278 1.00 81.56 290 GLY A C 1
ATOM 2265 O O . GLY A 1 290 ? 1.953 -14.872 -1.474 1.00 81.56 290 GLY A O 1
ATOM 2266 N N . LYS A 1 291 ? 2.701 -14.588 0.614 1.00 83.50 291 LYS A N 1
ATOM 2267 C CA . LYS A 1 291 ? 4.112 -14.761 0.256 1.00 83.50 291 LYS A CA 1
ATOM 2268 C C . LYS A 1 291 ? 4.386 -16.186 -0.229 1.00 83.50 291 LYS A C 1
ATOM 2270 O O . LYS A 1 291 ? 4.915 -16.340 -1.326 1.00 83.50 291 LYS A O 1
ATOM 2275 N N . LYS A 1 292 ? 3.969 -17.197 0.538 1.00 90.50 292 LYS A N 1
ATOM 2276 C CA . LYS A 1 292 ? 4.150 -18.610 0.186 1.00 90.50 292 LYS A CA 1
ATOM 2277 C C . LYS A 1 292 ? 3.486 -18.957 -1.148 1.00 90.50 292 LYS A C 1
ATOM 2279 O O . LYS A 1 292 ? 4.117 -19.578 -1.991 1.00 90.50 292 LYS A O 1
ATOM 2284 N N . VAL A 1 293 ? 2.259 -18.489 -1.380 1.00 80.88 293 VAL A N 1
ATOM 2285 C CA . VAL A 1 293 ? 1.531 -18.698 -2.644 1.00 80.88 293 VAL A CA 1
ATOM 2286 C C . VAL A 1 293 ? 2.281 -18.078 -3.826 1.00 80.88 293 VAL A C 1
ATOM 2288 O O . VAL A 1 293 ? 2.383 -18.697 -4.882 1.00 80.88 293 VAL A O 1
ATOM 2291 N N . ARG A 1 294 ? 2.855 -16.875 -3.671 1.00 80.69 294 ARG A N 1
ATOM 2292 C CA . ARG A 1 294 ? 3.669 -16.247 -4.728 1.00 80.69 294 ARG A CA 1
ATOM 2293 C C . ARG A 1 294 ? 4.952 -17.028 -5.011 1.00 80.69 294 ARG A C 1
ATOM 2295 O O . ARG A 1 294 ? 5.275 -17.231 -6.179 1.00 80.69 294 ARG A O 1
ATOM 2302 N N . GLU A 1 295 ? 5.650 -17.478 -3.971 1.00 79.44 295 GLU A N 1
ATOM 2303 C CA . GLU A 1 295 ? 6.857 -18.307 -4.097 1.00 79.44 295 GLU A CA 1
ATOM 2304 C C . GLU A 1 295 ? 6.545 -19.642 -4.785 1.00 79.44 295 GLU A C 1
ATOM 2306 O O . GLU A 1 295 ? 7.237 -20.031 -5.724 1.00 79.44 295 GLU A O 1
ATOM 2311 N N . GLU A 1 296 ? 5.461 -20.308 -4.386 1.00 81.38 296 GLU A N 1
ATOM 2312 C CA . GLU A 1 296 ? 4.987 -21.542 -5.013 1.00 81.38 296 GLU A CA 1
ATOM 2313 C C . GLU A 1 296 ? 4.599 -21.301 -6.477 1.00 81.38 296 GLU A C 1
ATOM 2315 O O . GLU A 1 296 ? 5.053 -22.030 -7.355 1.00 81.38 296 GLU A O 1
ATOM 2320 N N . LYS A 1 297 ? 3.845 -20.237 -6.789 1.00 72.62 297 LYS A N 1
ATOM 2321 C CA . LYS A 1 297 ? 3.484 -19.879 -8.173 1.00 72.62 297 LYS A CA 1
ATOM 2322 C C . LYS A 1 297 ? 4.723 -19.601 -9.027 1.00 72.62 297 LYS A C 1
ATOM 2324 O O . LYS A 1 297 ? 4.762 -19.984 -10.196 1.00 72.62 297 LYS A O 1
ATOM 2329 N N . GLN A 1 298 ? 5.751 -18.968 -8.465 1.00 70.06 298 GLN A N 1
ATOM 2330 C CA . GLN A 1 298 ? 7.023 -18.742 -9.152 1.00 70.06 298 GLN A CA 1
ATOM 2331 C C . GLN A 1 298 ? 7.792 -20.051 -9.377 1.00 70.06 298 GLN A C 1
ATOM 2333 O O . GLN A 1 298 ? 8.304 -20.270 -10.476 1.00 70.06 298 GLN A O 1
ATOM 2338 N N . ALA A 1 299 ? 7.819 -20.945 -8.386 1.00 73.25 299 ALA A N 1
ATOM 2339 C CA . ALA A 1 299 ? 8.414 -22.272 -8.520 1.00 73.25 299 ALA A CA 1
ATOM 2340 C C . ALA A 1 299 ? 7.709 -23.094 -9.613 1.00 73.25 299 ALA A C 1
ATOM 2342 O O . ALA A 1 299 ? 8.372 -23.653 -10.487 1.00 73.25 299 ALA A O 1
ATOM 2343 N N . TRP A 1 300 ? 6.373 -23.086 -9.637 1.00 72.38 300 TRP A N 1
ATOM 2344 C CA . TRP A 1 300 ? 5.574 -23.749 -10.668 1.00 72.38 300 TRP A CA 1
ATOM 2345 C C . TRP A 1 300 ? 5.811 -23.176 -12.064 1.00 72.38 300 TRP A C 1
ATOM 2347 O O . TRP A 1 300 ? 5.940 -23.943 -13.016 1.00 72.38 300 TRP A O 1
ATOM 2357 N N . ARG A 1 301 ? 5.940 -21.850 -12.208 1.00 70.19 301 ARG A N 1
ATOM 2358 C CA . ARG A 1 301 ? 6.330 -21.228 -13.487 1.00 70.19 301 ARG A CA 1
ATOM 2359 C C . ARG A 1 301 ? 7.721 -21.672 -13.937 1.00 70.19 301 ARG A C 1
ATOM 2361 O O . ARG A 1 301 ? 7.910 -21.934 -15.119 1.00 70.19 301 ARG A O 1
ATOM 2368 N N . GLY A 1 302 ? 8.670 -21.804 -13.009 1.00 69.81 302 GLY A N 1
ATOM 2369 C CA . GLY A 1 302 ? 10.001 -22.339 -13.298 1.00 69.81 302 GLY A CA 1
ATOM 2370 C C . GLY A 1 302 ? 9.957 -23.783 -13.802 1.00 69.81 302 GLY A C 1
ATOM 2371 O O . GLY A 1 302 ? 10.606 -24.100 -14.794 1.00 69.81 302 GLY A O 1
ATOM 2372 N N . ILE A 1 303 ? 9.148 -24.642 -13.172 1.00 72.94 303 ILE A N 1
ATOM 2373 C CA . ILE A 1 303 ? 8.978 -26.046 -13.580 1.00 72.94 303 ILE A CA 1
ATOM 2374 C C . ILE A 1 303 ? 8.251 -26.150 -14.926 1.00 72.94 303 ILE A C 1
ATOM 2376 O O . ILE A 1 303 ? 8.694 -26.901 -15.789 1.00 72.94 303 ILE A O 1
ATOM 2380 N N . ARG A 1 304 ? 7.169 -25.390 -15.147 1.00 62.22 304 ARG A N 1
ATOM 2381 C CA . ARG A 1 304 ? 6.455 -25.376 -16.437 1.00 62.22 304 ARG A CA 1
ATOM 2382 C C . ARG A 1 304 ? 7.346 -24.853 -17.564 1.00 62.22 304 ARG A C 1
ATOM 2384 O O . ARG A 1 304 ? 7.411 -25.485 -18.611 1.00 62.22 304 ARG A O 1
ATOM 2391 N N . GLY A 1 305 ? 8.097 -23.776 -17.325 1.00 58.78 305 GLY A N 1
ATOM 2392 C CA . GLY A 1 305 ? 9.086 -23.272 -18.281 1.00 58.78 305 GLY A CA 1
ATOM 2393 C C . GLY A 1 305 ? 10.211 -24.276 -18.556 1.00 58.78 305 GLY A C 1
ATOM 2394 O O . GLY A 1 305 ? 10.649 -24.410 -19.693 1.00 58.78 305 GLY A O 1
ATOM 2395 N N . PHE A 1 306 ? 10.640 -25.036 -17.542 1.00 46.97 306 PHE A N 1
ATOM 2396 C CA . PHE A 1 306 ? 11.608 -26.121 -17.714 1.00 46.97 306 PHE A CA 1
ATOM 2397 C C . PHE A 1 306 ? 11.033 -27.285 -18.530 1.00 46.97 306 PHE A C 1
ATOM 2399 O O . PHE A 1 306 ? 11.701 -27.779 -19.430 1.00 46.97 306 PHE A O 1
ATOM 2406 N N . ASN A 1 307 ? 9.789 -27.696 -18.273 1.00 49.75 307 ASN A N 1
ATOM 2407 C CA . ASN A 1 307 ? 9.135 -28.754 -19.042 1.00 49.75 307 ASN A CA 1
ATOM 2408 C C . ASN A 1 307 ? 8.909 -28.341 -20.499 1.00 49.75 307 ASN A C 1
ATOM 2410 O O . ASN A 1 307 ? 9.176 -29.142 -21.388 1.00 49.75 307 ASN A O 1
ATOM 2414 N N . GLN A 1 308 ? 8.509 -27.094 -20.753 1.00 49.09 308 GLN A N 1
ATOM 2415 C CA . GLN A 1 308 ? 8.382 -26.564 -22.110 1.00 49.09 308 GLN A CA 1
ATOM 2416 C C . GLN A 1 308 ? 9.735 -26.580 -22.845 1.00 49.09 308 GLN A C 1
ATOM 2418 O O . GLN A 1 308 ? 9.819 -27.055 -23.972 1.00 49.09 308 GLN A O 1
ATOM 2423 N N . TYR A 1 309 ? 10.819 -26.197 -22.163 1.00 49.84 309 TYR A N 1
ATOM 2424 C CA . TYR A 1 309 ? 12.176 -26.253 -22.716 1.00 49.84 309 TYR A CA 1
ATOM 2425 C C . TYR A 1 309 ? 12.665 -27.689 -22.983 1.00 49.84 309 TYR A C 1
ATOM 2427 O O . TYR A 1 309 ? 13.309 -27.955 -23.994 1.00 49.84 309 TYR A O 1
ATOM 2435 N N . VAL A 1 310 ? 12.354 -28.644 -22.098 1.00 51.47 310 VAL A N 1
ATOM 2436 C CA . VAL A 1 310 ? 12.717 -30.064 -22.276 1.00 51.47 310 VAL A CA 1
ATOM 2437 C C . VAL A 1 310 ? 11.962 -30.699 -23.448 1.00 51.47 310 VAL A C 1
ATOM 2439 O O . VAL A 1 310 ? 12.527 -31.550 -24.139 1.00 51.47 310 VAL A O 1
ATOM 2442 N N . VAL A 1 311 ? 10.711 -30.296 -23.686 1.00 52.47 311 VAL A N 1
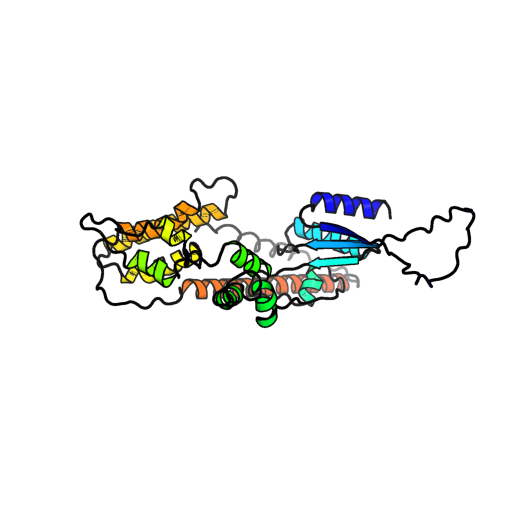ATOM 2443 C CA . VAL A 1 311 ? 9.934 -30.729 -24.856 1.00 52.47 311 VAL A CA 1
ATOM 2444 C C . VAL A 1 311 ? 10.557 -30.169 -26.138 1.00 52.47 311 VAL A C 1
ATOM 2446 O O . VAL A 1 311 ? 10.898 -30.952 -27.023 1.00 52.47 311 VAL A O 1
ATOM 2449 N N . GLU A 1 312 ? 10.846 -28.866 -26.196 1.00 51.03 312 GLU A N 1
ATOM 2450 C CA . GLU A 1 312 ? 11.485 -28.231 -27.362 1.00 51.03 312 GLU A CA 1
ATOM 2451 C C . GLU A 1 312 ? 12.885 -28.810 -27.667 1.00 51.03 312 GLU A C 1
ATOM 2453 O O . GLU A 1 312 ? 13.238 -29.035 -28.828 1.00 51.03 312 GLU A O 1
ATOM 2458 N N . GLU A 1 313 ? 13.691 -29.124 -26.645 1.00 53.09 313 GLU A N 1
ATOM 2459 C CA . GLU A 1 313 ? 15.019 -29.728 -26.835 1.00 53.09 313 GLU A CA 1
ATOM 2460 C C . GLU A 1 313 ? 14.939 -31.189 -27.323 1.00 53.09 313 GLU A C 1
ATOM 2462 O O . GLU A 1 313 ? 15.808 -31.647 -28.073 1.00 53.09 313 GLU A O 1
ATOM 2467 N N . ARG A 1 314 ? 13.896 -31.937 -26.927 1.00 52.97 314 ARG A N 1
ATOM 2468 C CA . ARG A 1 314 ? 13.631 -33.286 -27.457 1.00 52.97 314 ARG A CA 1
ATOM 2469 C C . ARG A 1 314 ? 13.163 -33.237 -28.907 1.00 52.97 314 ARG A C 1
ATOM 2471 O O . ARG A 1 314 ? 13.635 -34.046 -29.703 1.00 52.97 314 ARG A O 1
ATOM 2478 N N . GLU A 1 315 ? 12.308 -32.286 -29.261 1.00 59.66 315 GLU A N 1
ATOM 2479 C CA . GLU A 1 315 ? 11.830 -32.117 -30.636 1.00 59.66 315 GLU A CA 1
ATOM 2480 C C . GLU A 1 315 ? 12.950 -31.680 -31.591 1.00 59.66 315 GLU A C 1
ATOM 2482 O O . GLU A 1 315 ? 13.061 -32.228 -32.688 1.00 59.66 315 GLU A O 1
ATOM 2487 N N . MET A 1 316 ? 13.863 -30.798 -31.162 1.00 59.97 316 MET A N 1
ATOM 2488 C CA . MET A 1 316 ? 15.049 -30.458 -31.964 1.00 59.97 316 MET A CA 1
ATOM 2489 C C . MET A 1 316 ? 15.997 -31.648 -32.173 1.00 59.97 316 MET A C 1
ATOM 2491 O O . MET A 1 316 ? 16.586 -31.777 -33.247 1.00 59.97 316 MET A O 1
ATOM 2495 N N . LYS A 1 317 ? 16.157 -32.530 -31.174 1.00 63.41 317 LYS A N 1
ATOM 2496 C CA . LYS A 1 317 ? 17.002 -33.732 -31.306 1.00 63.41 317 LYS A CA 1
ATOM 2497 C C . LYS A 1 317 ? 16.367 -34.767 -32.236 1.00 63.41 317 LYS A C 1
ATOM 2499 O O . LYS A 1 317 ? 17.059 -35.266 -33.122 1.00 63.41 317 LYS A O 1
ATOM 250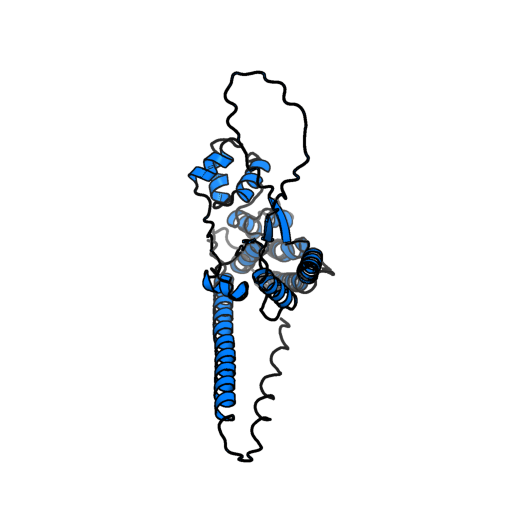4 N N . LEU A 1 318 ? 15.062 -35.010 -32.115 1.00 58.50 318 LEU A N 1
ATOM 2505 C CA . LEU A 1 318 ? 14.326 -35.932 -32.989 1.00 58.50 318 LEU A CA 1
ATOM 2506 C C . LEU A 1 318 ? 14.273 -35.438 -34.444 1.00 58.50 318 LEU A C 1
ATOM 2508 O O . LEU A 1 318 ? 14.512 -36.217 -35.364 1.00 58.50 318 LEU A O 1
ATOM 2512 N N . GLY A 1 319 ? 14.095 -34.131 -34.666 1.00 56.19 319 GLY A N 1
ATOM 2513 C CA . GLY A 1 319 ? 14.150 -33.540 -36.009 1.00 56.19 319 GLY A CA 1
ATOM 2514 C C . GLY A 1 319 ? 15.529 -33.620 -36.681 1.00 56.19 319 GLY A C 1
ATOM 2515 O O . GLY A 1 319 ? 15.624 -33.545 -37.905 1.00 56.19 319 GLY A O 1
ATOM 2516 N N . SER A 1 320 ? 16.607 -33.801 -35.908 1.00 57.34 320 SER A N 1
ATOM 2517 C CA . SER A 1 320 ? 17.965 -33.973 -36.442 1.00 57.34 320 SER A CA 1
ATOM 2518 C C . SER A 1 320 ? 18.316 -35.426 -36.792 1.00 57.34 320 SER A C 1
ATOM 2520 O O . SER A 1 320 ? 19.153 -35.649 -37.666 1.00 57.34 320 SER A O 1
ATOM 2522 N N . GLU A 1 321 ? 17.653 -36.409 -36.173 1.00 55.34 321 GLU A N 1
ATOM 2523 C CA . GLU A 1 321 ? 17.847 -37.836 -36.470 1.00 55.34 321 GLU A CA 1
ATOM 2524 C C . GLU A 1 321 ? 17.015 -38.301 -37.679 1.00 55.34 321 GLU A C 1
ATOM 2526 O O . GLU A 1 321 ? 17.483 -39.133 -38.457 1.00 55.34 321 GLU A O 1
ATOM 2531 N N . GLU A 1 322 ? 15.844 -37.707 -37.939 1.00 54.34 322 GLU A N 1
ATOM 2532 C CA . GLU A 1 322 ? 15.024 -38.049 -39.118 1.00 54.34 322 GLU A CA 1
ATOM 2533 C C . GLU A 1 322 ? 15.609 -37.559 -40.459 1.00 54.34 322 GLU A C 1
ATOM 2535 O O . GLU A 1 322 ? 15.284 -38.098 -41.520 1.00 54.34 322 GLU A O 1
ATOM 2540 N N . ALA A 1 323 ? 16.553 -36.612 -40.442 1.00 55.28 323 ALA A N 1
ATOM 2541 C CA . ALA A 1 323 ? 17.327 -36.238 -41.632 1.00 55.28 323 ALA A CA 1
ATOM 2542 C C . ALA A 1 323 ? 18.376 -37.305 -42.030 1.00 55.28 323 ALA A C 1
ATOM 2544 O O . ALA A 1 323 ? 19.006 -37.201 -43.086 1.00 55.28 323 ALA A O 1
ATOM 2545 N N . GLY A 1 324 ? 18.552 -38.341 -41.201 1.00 54.44 324 GLY A N 1
ATOM 2546 C CA . GLY A 1 324 ? 19.538 -39.410 -41.331 1.00 54.44 324 GLY A CA 1
ATOM 2547 C C . GLY A 1 324 ? 18.979 -40.777 -41.732 1.00 54.44 324 GLY A C 1
ATOM 2548 O O . GLY A 1 324 ? 19.563 -41.781 -41.355 1.00 54.44 324 GLY A O 1
ATOM 2549 N N . GLY A 1 325 ? 17.901 -40.847 -42.518 1.00 51.56 325 GLY A N 1
ATOM 2550 C CA . GLY A 1 325 ? 17.576 -42.032 -43.322 1.00 51.56 325 GLY A CA 1
ATOM 2551 C C . GLY A 1 325 ? 16.786 -43.153 -42.633 1.00 51.56 325 GLY A C 1
ATOM 2552 O O . GLY A 1 325 ? 17.245 -43.805 -41.704 1.00 51.56 325 GLY A O 1
ATOM 2553 N N . GLY A 1 326 ? 15.624 -43.468 -43.212 1.00 50.62 326 GLY A N 1
ATOM 2554 C CA . GLY A 1 326 ? 14.894 -44.706 -42.934 1.00 50.62 326 GLY A CA 1
ATOM 2555 C C . GLY A 1 326 ? 13.388 -44.508 -42.899 1.00 50.62 326 GLY A C 1
ATOM 2556 O O . GLY A 1 326 ? 12.808 -44.283 -41.848 1.00 50.62 326 GLY A O 1
ATOM 2557 N N . VAL A 1 327 ? 12.744 -44.628 -44.060 1.00 50.28 327 VAL A N 1
ATOM 2558 C CA . VAL A 1 327 ? 11.283 -44.654 -44.191 1.00 50.28 327 VAL A CA 1
ATOM 2559 C C . VAL A 1 327 ? 10.729 -45.861 -43.426 1.00 50.28 327 VAL A C 1
ATOM 2561 O O . VAL A 1 327 ? 10.765 -46.982 -43.931 1.00 50.28 327 VAL A O 1
ATOM 2564 N N . LEU A 1 328 ? 10.175 -45.638 -42.235 1.00 47.75 328 LEU A N 1
ATOM 2565 C CA . LEU A 1 328 ? 9.280 -46.585 -41.576 1.00 47.75 328 LEU A CA 1
ATOM 2566 C C . LEU A 1 328 ? 7.960 -45.886 -41.253 1.00 47.75 328 LEU A C 1
ATOM 2568 O O . LEU A 1 328 ? 7.889 -44.952 -40.464 1.00 47.75 328 LEU A O 1
ATOM 2572 N N . LYS A 1 329 ? 6.900 -46.356 -41.917 1.00 52.25 329 LYS A N 1
ATOM 2573 C CA . LYS A 1 329 ? 5.510 -45.995 -41.642 1.00 52.25 329 LYS A CA 1
ATOM 2574 C C . LYS A 1 329 ? 5.144 -46.449 -40.226 1.00 52.25 329 LYS A C 1
ATOM 2576 O O . LYS A 1 329 ? 5.015 -47.647 -39.995 1.00 52.25 329 LYS A O 1
ATOM 2581 N N . GLY A 1 330 ? 4.909 -45.500 -39.329 1.00 43.59 330 GLY A N 1
ATOM 2582 C CA . GLY A 1 330 ? 4.278 -45.725 -38.031 1.00 43.59 330 GLY A CA 1
ATOM 2583 C C . GLY A 1 330 ? 3.296 -44.596 -37.750 1.00 43.59 330 GLY A C 1
ATOM 2584 O O . GLY A 1 330 ? 3.689 -43.545 -37.261 1.00 43.59 330 GLY A O 1
ATOM 2585 N N . GLY A 1 331 ? 2.036 -44.789 -38.139 1.00 50.41 331 GLY A N 1
ATOM 2586 C CA . GLY A 1 331 ? 0.932 -43.918 -37.746 1.00 50.41 331 GLY A CA 1
ATOM 2587 C C . GLY A 1 331 ? 0.368 -44.354 -36.396 1.00 50.41 331 GLY A C 1
ATOM 2588 O O . GLY A 1 331 ? 0.288 -45.551 -36.130 1.00 50.41 331 GLY A O 1
ATOM 2589 N N . GLY A 1 332 ? -0.049 -43.377 -35.592 1.00 48.47 332 GLY A N 1
ATOM 2590 C CA . GLY A 1 332 ? -0.792 -43.586 -34.349 1.00 48.47 332 GLY A CA 1
ATOM 2591 C C . GLY A 1 332 ? 0.064 -43.354 -33.112 1.00 48.47 332 GLY A C 1
ATOM 2592 O O . GLY A 1 332 ? 0.685 -44.289 -32.630 1.00 48.47 332 GLY A O 1
ATOM 2593 N N . LEU A 1 333 ? 0.108 -42.102 -32.646 1.00 49.06 333 LEU A N 1
ATOM 2594 C CA . LEU A 1 333 ? 0.463 -41.705 -31.267 1.00 49.06 333 LEU A CA 1
ATOM 2595 C C . LEU A 1 333 ? 0.369 -40.181 -31.049 1.00 49.06 333 LEU A C 1
ATOM 2597 O O . LEU A 1 333 ? 0.528 -39.723 -29.925 1.00 49.06 333 LEU A O 1
ATOM 2601 N N . LYS A 1 334 ? 0.105 -39.384 -32.099 1.00 49.12 334 LYS A N 1
ATOM 2602 C CA . LYS A 1 334 ? 0.031 -37.918 -31.988 1.00 49.12 334 LYS A CA 1
ATOM 2603 C C . LYS A 1 334 ? -1.312 -37.369 -31.479 1.00 49.12 334 LYS A C 1
ATOM 2605 O O . LYS A 1 334 ? -1.327 -36.243 -31.016 1.00 49.12 334 LYS A O 1
ATOM 2610 N N . GLU A 1 335 ? -2.397 -38.145 -31.518 1.00 51.69 335 GLU A N 1
ATOM 2611 C CA . GLU A 1 335 ? -3.738 -37.660 -31.126 1.00 51.69 335 GLU A CA 1
ATOM 2612 C C . GLU A 1 335 ? -4.069 -37.818 -29.630 1.00 51.69 335 GLU A C 1
ATOM 2614 O O . GLU A 1 335 ? -5.007 -37.191 -29.167 1.00 51.69 335 GLU A O 1
ATOM 2619 N N . GLU A 1 336 ? -3.310 -38.579 -28.831 1.00 50.38 336 GLU A N 1
ATOM 2620 C CA . GLU A 1 336 ? -3.669 -38.794 -27.410 1.00 50.38 336 GLU A CA 1
ATOM 2621 C C . GLU A 1 336 ? -3.025 -37.805 -26.419 1.00 50.38 336 GLU A C 1
ATOM 2623 O O . GLU A 1 336 ? -3.318 -37.867 -25.227 1.00 50.38 336 GLU A O 1
ATOM 2628 N N . LEU A 1 337 ? -2.153 -36.891 -26.867 1.00 45.81 337 LEU A N 1
ATOM 2629 C CA . LEU A 1 337 ? -1.475 -35.945 -25.963 1.00 45.81 337 LEU A CA 1
ATOM 2630 C C . LEU A 1 337 ? -1.993 -34.499 -26.049 1.00 45.81 337 LEU A C 1
ATOM 2632 O O . LEU A 1 337 ? -1.698 -33.713 -25.151 1.00 45.81 337 LEU A O 1
ATOM 2636 N N . GLU A 1 338 ? -2.759 -34.146 -27.085 1.00 50.88 338 GLU A N 1
ATOM 2637 C CA . GLU A 1 338 ? -3.325 -32.793 -27.237 1.00 50.88 338 GLU A CA 1
ATOM 2638 C C . GLU A 1 338 ? -4.651 -32.620 -26.464 1.00 50.88 338 GLU A C 1
ATOM 2640 O O . GLU A 1 338 ? -4.918 -31.529 -25.970 1.00 50.88 338 GLU A O 1
ATOM 2645 N N . ASP A 1 339 ? -5.392 -33.701 -26.188 1.00 46.12 339 ASP A N 1
ATOM 2646 C CA . ASP A 1 339 ? -6.687 -33.651 -25.478 1.00 46.12 339 ASP A CA 1
ATOM 2647 C C . ASP A 1 339 ? -6.593 -33.503 -23.940 1.00 46.12 339 ASP A C 1
ATOM 2649 O O . ASP A 1 339 ? -7.614 -33.452 -23.257 1.00 46.12 339 ASP A O 1
ATOM 2653 N N . VAL A 1 340 ? -5.391 -33.431 -23.353 1.00 48.97 340 VAL A N 1
ATOM 2654 C CA . VAL A 1 340 ? -5.208 -33.326 -21.882 1.00 48.97 340 VAL A CA 1
ATOM 2655 C C . VAL A 1 340 ? -4.784 -31.917 -21.434 1.00 48.97 340 VAL A C 1
ATOM 2657 O O . VAL A 1 340 ? -4.615 -31.674 -20.242 1.00 48.97 340 VAL A O 1
ATOM 2660 N N . ILE A 1 341 ? -4.600 -30.965 -22.358 1.00 45.88 341 ILE A N 1
ATOM 2661 C CA . ILE A 1 341 ? -4.042 -29.635 -22.032 1.00 45.88 341 ILE A CA 1
ATOM 2662 C C . ILE A 1 341 ? -5.072 -28.490 -22.159 1.00 45.88 341 ILE A C 1
ATOM 2664 O O . ILE A 1 341 ? -4.831 -27.405 -21.635 1.00 45.88 341 ILE A O 1
ATOM 2668 N N . GLU A 1 342 ? -6.257 -28.723 -22.728 1.00 48.91 342 GLU A N 1
ATOM 2669 C CA . GLU A 1 342 ? -7.341 -27.727 -22.801 1.00 48.91 342 GLU A CA 1
ATOM 2670 C C . GLU A 1 342 ? -8.464 -28.010 -21.783 1.00 48.91 342 GLU A C 1
ATOM 2672 O O . GLU A 1 342 ? -9.519 -28.508 -22.162 1.00 48.91 342 GLU A O 1
ATOM 2677 N N . SER A 1 343 ? -8.277 -27.700 -20.489 1.00 45.09 343 SER A N 1
ATOM 2678 C CA . SER A 1 343 ? -9.434 -27.584 -19.567 1.00 45.09 343 SER A CA 1
ATOM 2679 C C . SER A 1 343 ? -9.220 -26.848 -18.231 1.00 45.09 343 SER A C 1
ATOM 2681 O O . SER A 1 343 ? -10.085 -26.967 -17.371 1.00 45.09 343 SER A O 1
ATOM 2683 N N . ASP A 1 344 ? -8.129 -26.105 -18.010 1.00 43.81 344 ASP A N 1
ATOM 2684 C CA . ASP A 1 344 ? -7.823 -25.538 -16.673 1.00 43.81 344 ASP A CA 1
ATOM 2685 C C . ASP A 1 344 ? -7.750 -23.992 -16.637 1.00 43.81 344 ASP A C 1
ATOM 2687 O O . ASP A 1 344 ? -7.086 -23.428 -15.767 1.00 43.81 344 ASP A O 1
ATOM 2691 N N . ASP A 1 345 ? -8.412 -23.294 -17.570 1.00 46.62 345 ASP A N 1
ATOM 2692 C CA . ASP A 1 345 ? -8.516 -21.818 -17.562 1.00 46.62 345 ASP A CA 1
ATOM 2693 C C . ASP A 1 345 ? -9.913 -21.290 -17.156 1.00 46.62 345 ASP A C 1
ATOM 2695 O O . ASP A 1 345 ? -10.120 -20.076 -17.118 1.00 46.62 345 ASP A O 1
ATOM 2699 N N . ASP A 1 346 ? -10.844 -22.168 -16.772 1.00 48.78 346 ASP A N 1
ATOM 2700 C CA . ASP A 1 346 ? -12.148 -21.793 -16.215 1.00 48.78 346 ASP A CA 1
ATOM 2701 C C . ASP A 1 346 ? -12.187 -22.164 -14.724 1.00 48.78 346 ASP A C 1
ATOM 2703 O O . ASP A 1 346 ? -12.269 -23.343 -14.397 1.00 48.78 346 ASP A O 1
ATOM 2707 N N . ASP A 1 347 ? -12.039 -21.163 -13.846 1.00 45.06 347 ASP A N 1
ATOM 2708 C CA . ASP A 1 347 ? -12.595 -21.063 -12.475 1.00 45.06 347 ASP A CA 1
ATOM 2709 C C . ASP A 1 347 ? -11.681 -20.225 -11.554 1.00 45.06 347 ASP A C 1
ATOM 2711 O O . ASP A 1 347 ? -11.054 -20.726 -10.623 1.00 45.06 347 ASP A O 1
ATOM 2715 N N . ASP A 1 348 ? -11.659 -18.908 -11.772 1.00 40.97 348 ASP A N 1
ATOM 2716 C CA . ASP A 1 348 ? -11.370 -17.931 -10.710 1.00 40.97 348 ASP A CA 1
ATOM 2717 C C . ASP A 1 348 ? -12.637 -17.073 -10.488 1.00 40.97 348 ASP A C 1
ATOM 2719 O O . ASP A 1 348 ? -12.631 -15.850 -10.622 1.00 40.97 348 ASP A O 1
ATOM 2723 N N . ASP A 1 349 ? -13.750 -17.752 -10.183 1.00 44.12 349 ASP A N 1
ATOM 2724 C CA . ASP A 1 349 ? -14.946 -17.182 -9.548 1.00 44.12 349 ASP A CA 1
ATOM 2725 C C . ASP A 1 349 ? -14.884 -17.508 -8.044 1.00 44.12 349 ASP A C 1
ATOM 2727 O O . ASP A 1 349 ? -15.499 -18.465 -7.573 1.00 44.12 349 ASP A O 1
ATOM 2731 N N . TRP A 1 350 ? -14.105 -16.724 -7.290 1.00 41.53 350 TRP A N 1
ATOM 2732 C CA . TRP A 1 350 ? -14.228 -16.578 -5.831 1.00 41.53 350 TRP A CA 1
ATOM 2733 C C . TRP A 1 350 ? -13.946 -15.134 -5.413 1.00 41.53 350 TRP A C 1
ATOM 2735 O O . TRP A 1 350 ? -12.811 -14.652 -5.640 1.00 41.53 350 TRP A O 1
#

Radius of gyration: 30.99 Å; chains: 1; bounding box: 73×88×76 Å

Organism: NCBI:txid722753

Sequence (350 aa):
MGDEISHFESFCMECSKNICTLEMQDSKGTKKIKKGQSKSFASTSSDSKRIRRKQIYLVHQLPLASPSDPNNLRTHEALQTFNRGRGKMVVVHSEEGDGSLGPKDIERLIGGVPCQVIQCSKVGVRAMRRIVGGRVAKKEVNAIVDAADGDVRRAIILTEMGGDKRDTKLSHFHALGKLLYCKRGEDGKLNDADPEIVIERSDMGQQGLQAFLQMHCVEFFTEIDELARALDCFSDSELFESKIYTTPTDNLFPRAYSATFMARAVSTNLKNKADYKFKAFNKPKCWDVGKKVREEKQAWRGIRGFNQYVVEEREMKLGSEEAGGGVLKGGGLKEELEDVIESDDDDDDW